Protein AF-A0A1Y4C4B5-F1 (afdb_monomer)

Solvent-accessible surface area (backbone atoms only — not comparable to full-atom values): 16496 Å² total; per-residue (Å²): 134,86,81,79,74,50,70,56,58,53,52,28,51,54,53,35,51,52,50,45,50,55,48,52,52,51,54,53,50,52,51,49,53,52,49,55,52,51,55,59,59,72,66,58,82,82,74,76,79,85,74,77,93,63,95,82,73,75,83,79,76,77,78,66,67,77,77,69,51,62,68,56,57,51,52,53,50,51,51,52,54,51,53,47,54,51,51,42,52,52,49,33,52,49,45,42,52,51,45,50,61,70,47,44,62,59,51,52,50,52,53,53,58,71,71,55,51,84,89,47,36,84,58,72,73,86,65,56,92,78,77,43,74,66,25,53,50,44,50,54,48,37,52,52,31,44,54,50,42,52,51,52,54,50,52,37,53,49,47,41,51,52,31,57,64,50,48,54,59,50,51,52,49,52,51,51,51,54,50,42,57,73,69,55,72,51,78,44,74,68,51,43,53,52,48,50,53,51,51,54,54,52,48,53,52,50,50,54,37,52,49,52,37,49,67,56,50,57,88,79,58,74,63,73,41,79,35,53,48,44,60,50,52,51,56,46,48,63,75,43,47,65,60,22,55,76,53,42,33,49,86,83,90,86,70,68,94,49,71,45,79,29,40,60,70,61,54,45,52,54,49,39,56,52,51,52,49,51,54,73,73,51,55,74,76,29,111

Radius of gyration: 45.09 Å; Cα contacts (8 Å, |Δi|>4): 167; chains: 1; bounding box: 99×44×139 Å

Sequence (287 aa):
MKQRLSLRLRVTLVCGLLLAACCLLLTLSHNYYAYEMADAIEAIPLHPAVALETAGSPPMEELSLAQSTLPVRRLFRVQSLLAMGVIVAVGCLMVYWLTGKALSPLRRLDEQIRSRTAADLDRPLPVPSSGDEVAGLTVSFNQMSQNLSQAFARQKRFSQCAAHELRTPLTVLKTRMALFRKKGLCSTPETDALLRVLEEQTQRLSDLVGDLLALSNMDTLECGDRVDVPQLLADTVEDLLNQARQQQVSIQLHAQPGTVLGNRTLLERALFNLVENAVKYNRPDGP

pLDDT: mean 81.14, std 13.67, range [38.66, 94.25]

Nearest PDB structures (foldseek):
  4cti-assembly1_D  TM=5.970E-01  e=2.077E-03  Archaeoglobus fulgidus
  7cch-assembly1_A-2  TM=6.344E-01  e=4.876E-02  Acinetobacter baumannii

Mean predicted aligned error: 15.16 Å

Secondary structure (DSSP, 8-state):
------HHHHHHHHHHHHHHHHHHHHHHHHHHHHHHHHHHHHTS--PPP-----S-PPP-----GGGGSHHHHHHHHHHHHHHHHHHHHHHHHHHHHHHHHHHHHHHHHHHHHHT--GGGTTSPPPPPTT-SHHHHHHHHHHHHHHHHHHHHHHHHHHHHHHHHHHHHHHHHHHHHHHHHHHTT---SHHHHHHHHHHHHHHHHHHHHHHHHHHHHHGGGS---EEEEHHHHHHHHHHHHHHHHHHTT--------S-EEEE-HHHHHHHHHHHHHHHHHTSPTT--

Structure (mmCIF, N/CA/C/O backbone):
data_AF-A0A1Y4C4B5-F1
#
_entry.id   AF-A0A1Y4C4B5-F1
#
loop_
_atom_site.group_PDB
_atom_site.id
_atom_site.type_symbol
_atom_site.label_atom_id
_atom_site.label_alt_id
_atom_site.label_comp_id
_atom_site.label_asym_id
_atom_site.label_entity_id
_atom_site.label_seq_id
_atom_site.pdbx_PDB_ins_code
_atom_site.Cartn_x
_atom_site.Cartn_y
_atom_site.Cartn_z
_atom_site.occupancy
_atom_site.B_iso_or_equiv
_atom_site.auth_seq_id
_atom_site.auth_comp_id
_atom_site.auth_asym_id
_atom_site.auth_atom_id
_atom_site.pdbx_PDB_model_num
ATOM 1 N N . MET A 1 1 ? 6.797 26.532 -15.696 1.00 38.66 1 MET A N 1
ATOM 2 C CA . MET A 1 1 ? 6.759 25.052 -15.612 1.00 38.66 1 MET A CA 1
ATOM 3 C C . MET A 1 1 ? 7.887 24.478 -16.471 1.00 38.66 1 MET A C 1
ATOM 5 O O . MET A 1 1 ? 7.798 24.544 -17.688 1.00 38.66 1 MET A O 1
ATOM 9 N N . LYS A 1 2 ? 8.993 23.999 -15.878 1.00 45.41 2 LYS A N 1
ATOM 10 C CA . LYS A 1 2 ? 10.106 23.393 -16.639 1.00 45.41 2 LYS A CA 1
ATOM 11 C C . LYS A 1 2 ? 9.677 22.001 -17.110 1.00 45.41 2 LYS A C 1
ATOM 13 O O . LYS A 1 2 ? 9.638 21.082 -16.295 1.00 45.41 2 LYS A O 1
ATOM 18 N N . GLN A 1 3 ? 9.350 21.839 -18.393 1.00 51.62 3 GLN A N 1
ATOM 19 C CA . GLN A 1 3 ? 9.136 20.511 -18.969 1.00 51.62 3 GLN A CA 1
ATOM 20 C C . GLN A 1 3 ? 10.425 19.697 -18.798 1.00 51.62 3 GLN A C 1
ATOM 22 O O . GLN A 1 3 ? 11.469 20.016 -19.370 1.00 51.62 3 GLN A O 1
ATOM 27 N N . ARG A 1 4 ? 10.392 18.680 -17.929 1.00 67.94 4 ARG A N 1
ATOM 28 C CA . ARG A 1 4 ? 11.547 17.813 -17.694 1.00 67.94 4 ARG A CA 1
ATOM 29 C C . ARG A 1 4 ? 11.706 16.910 -18.915 1.00 67.94 4 ARG A C 1
ATOM 31 O O . ARG A 1 4 ? 11.042 15.889 -19.029 1.00 67.94 4 ARG A O 1
ATOM 38 N N . LEU A 1 5 ? 12.591 17.315 -19.823 1.00 71.25 5 LEU A N 1
ATOM 39 C CA . LEU A 1 5 ? 13.053 16.514 -20.958 1.00 71.25 5 LEU A CA 1
ATOM 40 C C . LEU A 1 5 ? 13.349 15.071 -20.523 1.00 71.25 5 LEU A C 1
ATOM 42 O O . LEU A 1 5 ? 14.104 14.881 -19.563 1.00 71.25 5 LEU A O 1
ATOM 46 N N . SER A 1 6 ? 12.770 14.087 -21.222 1.00 79.44 6 SER A N 1
ATOM 47 C CA . SER A 1 6 ? 12.967 12.659 -20.928 1.00 79.44 6 SER A CA 1
ATOM 48 C C . SER A 1 6 ? 14.452 12.275 -20.981 1.00 79.44 6 SER A C 1
ATOM 50 O O . SER A 1 6 ? 15.202 12.835 -21.783 1.00 79.44 6 SER A O 1
ATOM 52 N N . LEU A 1 7 ? 14.882 11.307 -20.156 1.00 78.62 7 LEU A N 1
ATOM 53 C CA . LEU A 1 7 ? 16.286 10.862 -20.107 1.00 78.62 7 LEU A CA 1
ATOM 54 C C . LEU A 1 7 ? 16.799 10.466 -21.501 1.00 78.62 7 LEU A C 1
ATOM 56 O O . LEU A 1 7 ? 17.896 10.852 -21.889 1.00 78.62 7 LEU A O 1
ATOM 60 N N . ARG A 1 8 ? 15.946 9.794 -22.288 1.00 83.06 8 ARG A N 1
ATOM 61 C CA . ARG A 1 8 ? 16.215 9.427 -23.682 1.00 83.06 8 ARG A CA 1
ATOM 62 C C . ARG A 1 8 ? 16.580 10.648 -24.525 1.00 83.06 8 ARG A C 1
ATOM 64 O O . ARG A 1 8 ? 17.609 10.635 -25.180 1.00 83.06 8 ARG A O 1
ATOM 71 N N . LEU A 1 9 ? 15.779 11.715 -24.464 1.00 80.31 9 LEU A N 1
ATOM 72 C CA . LEU A 1 9 ? 16.009 12.906 -25.284 1.00 80.31 9 LEU A CA 1
ATOM 73 C C . LEU A 1 9 ? 17.267 13.670 -24.855 1.00 80.31 9 LEU A C 1
ATOM 75 O O . LEU A 1 9 ? 17.987 14.174 -25.706 1.00 80.31 9 LEU A O 1
ATOM 79 N N . ARG A 1 10 ? 17.581 13.699 -23.556 1.00 84.94 10 ARG A N 1
ATOM 80 C CA . ARG A 1 10 ? 18.827 14.307 -23.062 1.00 84.94 10 ARG A CA 1
ATOM 81 C C . ARG A 1 10 ? 20.061 13.562 -23.564 1.00 84.94 10 ARG A C 1
ATOM 83 O O . ARG A 1 10 ? 20.969 14.196 -24.085 1.00 84.94 10 ARG A O 1
ATOM 90 N N . VAL A 1 11 ? 20.073 12.234 -23.437 1.00 85.62 11 VAL A N 1
ATOM 91 C CA . VAL A 1 11 ? 21.193 11.395 -23.893 1.00 85.62 11 VAL A CA 1
ATOM 92 C C . VAL A 1 11 ? 21.365 11.509 -25.408 1.00 85.62 11 VAL A C 1
ATOM 94 O O . VAL A 1 11 ? 22.473 11.752 -25.874 1.00 85.62 11 VAL A O 1
ATOM 97 N N . THR A 1 12 ? 20.274 11.434 -26.180 1.00 86.69 12 THR A N 1
ATOM 98 C CA . THR A 1 12 ? 20.335 11.610 -27.638 1.00 86.69 12 THR A CA 1
ATOM 99 C C . THR A 1 12 ? 20.846 12.994 -28.033 1.00 86.69 12 THR A C 1
ATOM 101 O O . THR A 1 12 ? 21.666 13.077 -28.938 1.00 86.69 12 THR A O 1
ATOM 104 N N . LEU A 1 13 ? 20.422 14.071 -27.359 1.00 84.44 13 LEU A N 1
ATOM 105 C CA . LEU A 1 13 ? 20.921 15.420 -27.650 1.00 84.44 13 LEU A CA 1
ATOM 106 C C . LEU A 1 13 ? 22.421 15.556 -27.370 1.00 84.44 13 LEU A C 1
ATOM 108 O O . LEU A 1 13 ? 23.133 16.121 -28.192 1.00 84.44 13 LEU A O 1
ATOM 112 N N . VAL A 1 14 ? 22.911 15.024 -26.245 1.00 87.06 14 VAL A N 1
ATOM 113 C CA . VAL A 1 14 ? 24.340 15.090 -25.893 1.00 87.06 14 VAL A CA 1
ATOM 114 C C . VAL A 1 14 ? 25.183 14.284 -26.882 1.00 87.06 14 VAL A C 1
ATOM 116 O O . VAL A 1 14 ? 26.141 14.814 -27.440 1.00 87.06 14 VAL A O 1
ATOM 119 N N . CYS A 1 15 ? 24.807 13.031 -27.153 1.00 87.56 15 CYS A N 1
ATOM 120 C CA . CYS A 1 15 ? 25.512 12.194 -28.123 1.00 87.56 15 CYS A CA 1
ATOM 121 C C . CYS A 1 15 ? 25.425 12.762 -29.544 1.00 87.56 15 CYS A C 1
ATOM 123 O O . CYS A 1 15 ? 26.413 12.731 -30.268 1.00 87.56 15 CYS A O 1
ATOM 125 N N . GLY A 1 16 ? 24.269 13.303 -29.936 1.00 86.25 16 GLY A N 1
ATOM 126 C CA . GLY A 1 16 ? 24.065 13.930 -31.239 1.00 86.25 16 GLY A CA 1
ATOM 127 C C . GLY A 1 16 ? 24.910 15.187 -31.426 1.00 86.25 16 GLY A C 1
ATOM 128 O O . GLY A 1 16 ? 25.522 15.353 -32.476 1.00 86.25 16 GLY A O 1
ATOM 129 N N . LEU A 1 17 ? 25.013 16.038 -30.398 1.00 86.50 17 LEU A N 1
ATOM 130 C CA . LEU A 1 17 ? 25.869 17.228 -30.416 1.00 86.50 17 LEU A CA 1
ATOM 131 C C . LEU A 1 17 ? 27.350 16.842 -30.510 1.00 86.50 17 LEU A C 1
ATOM 133 O O . LEU A 1 17 ? 28.077 17.414 -31.319 1.00 86.50 17 LEU A O 1
ATOM 137 N N . LEU A 1 18 ? 27.786 15.840 -29.741 1.00 88.19 18 LEU A N 1
ATOM 138 C CA . LEU A 1 18 ? 29.164 15.341 -29.776 1.00 88.19 18 LEU A CA 1
ATOM 139 C C . LEU A 1 18 ? 29.499 14.731 -31.143 1.00 88.19 18 LEU A C 1
ATOM 141 O O . LEU A 1 18 ? 30.545 15.037 -31.718 1.00 88.19 18 LEU A O 1
ATOM 145 N N . LEU A 1 19 ? 28.582 13.934 -31.698 1.00 88.50 19 LEU A N 1
ATOM 146 C CA . LEU A 1 19 ? 28.725 13.353 -33.028 1.00 88.50 19 LEU A CA 1
ATOM 147 C C . LEU A 1 19 ? 28.802 14.450 -34.088 1.00 88.50 19 LEU A C 1
ATOM 149 O O . LEU A 1 19 ? 29.729 14.412 -34.886 1.00 88.50 19 LEU A O 1
ATOM 153 N N . ALA A 1 20 ? 27.916 15.451 -34.050 1.00 83.94 20 ALA A N 1
ATOM 154 C CA . ALA A 1 20 ? 27.930 16.594 -34.962 1.00 83.94 20 ALA A CA 1
ATOM 155 C C . ALA A 1 20 ? 29.224 17.421 -34.866 1.00 83.94 20 ALA A C 1
ATOM 157 O O . ALA A 1 20 ? 29.750 17.835 -35.896 1.00 83.94 20 ALA A O 1
ATOM 158 N N . ALA A 1 21 ? 29.768 17.621 -33.663 1.00 86.00 21 ALA A N 1
ATOM 159 C CA . ALA A 1 21 ? 31.036 18.320 -33.464 1.00 86.00 21 ALA A CA 1
ATOM 160 C C . ALA A 1 21 ? 32.230 17.536 -34.039 1.00 86.00 21 ALA A C 1
ATOM 162 O O . ALA A 1 21 ? 33.046 18.106 -34.762 1.00 86.00 21 ALA A O 1
ATOM 163 N N . CYS A 1 22 ? 32.310 16.227 -33.771 1.00 86.88 22 CYS A N 1
ATOM 164 C CA . CYS A 1 22 ? 33.356 15.349 -34.309 1.00 86.88 22 CYS A CA 1
ATOM 165 C C . CYS A 1 22 ? 33.316 15.312 -35.841 1.00 86.88 22 CYS A C 1
ATOM 167 O O . CYS A 1 22 ? 34.322 15.521 -36.514 1.00 86.88 22 CYS A O 1
ATOM 169 N N . CYS A 1 23 ? 32.111 15.137 -36.370 1.00 85.31 23 CYS A N 1
ATOM 170 C CA . CYS A 1 23 ? 31.775 15.276 -37.770 1.00 85.31 23 CYS A CA 1
ATOM 171 C C . CYS A 1 23 ? 32.310 16.595 -38.348 1.00 85.31 23 CYS A C 1
ATOM 173 O O . CYS A 1 23 ? 33.177 16.577 -39.220 1.00 85.31 23 CYS A O 1
ATOM 175 N N . LEU A 1 24 ? 31.862 17.745 -37.835 1.00 84.00 24 LEU A N 1
ATOM 176 C CA . LEU A 1 24 ? 32.260 19.066 -38.329 1.00 84.00 24 LEU A CA 1
ATOM 177 C C . LEU A 1 24 ? 33.789 19.232 -38.391 1.00 84.00 24 LEU A C 1
ATOM 179 O O . LEU A 1 24 ? 34.311 19.675 -39.416 1.00 84.00 24 LEU A O 1
ATOM 183 N N . LEU A 1 25 ? 34.502 18.809 -37.341 1.00 84.25 25 LEU A N 1
ATOM 184 C CA . LEU A 1 25 ? 35.967 18.824 -37.293 1.00 84.25 25 LEU A CA 1
ATOM 185 C C . LEU A 1 25 ? 36.598 17.970 -38.399 1.00 84.25 25 LEU A C 1
ATOM 187 O O . LEU A 1 25 ? 37.521 18.438 -39.064 1.00 84.25 25 LEU A O 1
ATOM 191 N N . LEU A 1 26 ? 36.079 16.763 -38.645 1.00 83.44 26 LEU A N 1
ATOM 192 C CA . LEU A 1 26 ? 36.555 15.900 -39.730 1.00 83.44 26 LEU A CA 1
ATOM 193 C C . LEU A 1 26 ? 36.361 16.552 -41.101 1.00 83.44 26 LEU A C 1
ATOM 195 O O . LEU 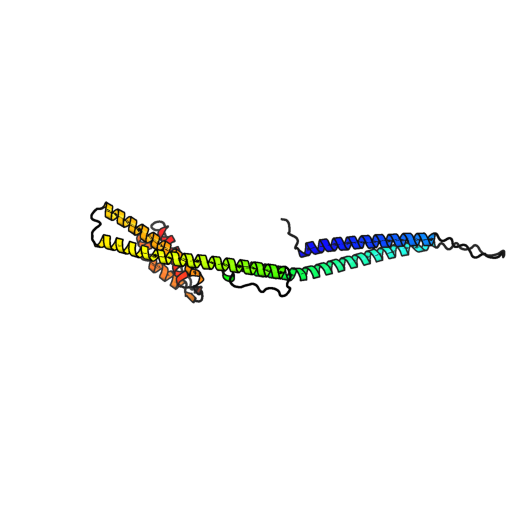A 1 26 ? 37.290 16.536 -41.905 1.00 83.44 26 LEU A O 1
ATOM 199 N N . THR A 1 27 ? 35.212 17.183 -41.375 1.00 81.75 27 THR A N 1
ATOM 200 C CA . THR A 1 27 ? 35.041 17.902 -42.653 1.00 81.75 27 THR A CA 1
ATOM 201 C C . THR A 1 27 ? 35.946 19.106 -42.791 1.00 81.75 27 THR A C 1
ATOM 203 O O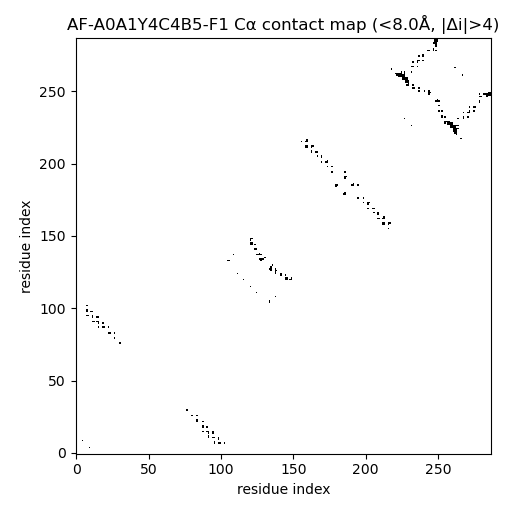 . THR A 1 27 ? 36.452 19.335 -43.885 1.00 81.75 27 THR A O 1
ATOM 206 N N . LEU A 1 28 ? 36.148 19.879 -41.723 1.00 80.69 28 LEU A N 1
ATOM 207 C CA . LEU A 1 28 ? 37.050 21.028 -41.763 1.00 80.69 28 LEU A CA 1
ATOM 208 C C . LEU A 1 28 ? 38.488 20.571 -42.020 1.00 80.69 28 LEU A C 1
ATOM 210 O O . LEU A 1 28 ? 39.156 21.142 -42.873 1.00 80.69 28 LEU A O 1
ATOM 214 N N . SER A 1 29 ? 38.926 19.499 -41.355 1.00 80.75 29 SER A N 1
ATOM 215 C CA . SER A 1 29 ? 40.244 18.897 -41.561 1.00 80.75 29 SER A CA 1
ATOM 216 C C . SER A 1 29 ? 40.408 18.349 -42.981 1.00 80.75 29 SER A C 1
ATOM 218 O O . SER A 1 29 ? 41.384 18.672 -43.651 1.00 80.75 29 SER A O 1
ATOM 220 N N . HIS A 1 30 ? 39.432 17.593 -43.490 1.00 79.94 30 HIS A N 1
ATOM 221 C CA . HIS A 1 30 ? 39.492 17.048 -44.847 1.00 79.94 30 HIS A CA 1
ATOM 222 C C . HIS A 1 30 ? 39.478 18.155 -45.909 1.00 79.94 30 HIS A C 1
ATOM 224 O O . HIS A 1 30 ? 40.186 18.077 -46.909 1.00 79.94 30 HIS A O 1
ATOM 230 N N . ASN A 1 31 ? 38.704 19.218 -45.677 1.00 75.12 31 ASN A N 1
ATOM 231 C CA . ASN A 1 31 ? 38.674 20.376 -46.557 1.00 75.12 31 ASN A CA 1
ATOM 232 C C . ASN A 1 31 ? 39.997 21.158 -46.522 1.00 75.12 31 ASN A C 1
ATOM 234 O O . ASN A 1 31 ? 40.461 21.569 -47.580 1.00 75.12 31 ASN A O 1
ATOM 238 N N . TYR A 1 32 ? 40.621 21.304 -45.349 1.00 80.62 32 TYR A N 1
ATOM 239 C CA . TYR A 1 32 ? 41.944 21.914 -45.191 1.00 80.62 32 TYR A CA 1
ATOM 240 C C . TYR A 1 32 ? 43.024 21.144 -45.965 1.00 80.62 32 TYR A C 1
ATOM 242 O O . TYR A 1 32 ? 43.702 21.738 -46.799 1.00 80.62 32 TYR A O 1
ATOM 250 N N . TYR A 1 33 ? 43.111 19.819 -45.792 1.00 74.38 33 TYR A N 1
ATOM 251 C CA . TYR A 1 33 ? 44.063 18.984 -46.539 1.00 74.38 33 TYR A CA 1
ATOM 252 C C . TYR A 1 33 ? 43.813 18.998 -48.053 1.00 74.38 33 TYR A C 1
ATOM 254 O O . TYR A 1 33 ? 44.759 18.989 -48.838 1.00 74.38 33 TYR A O 1
ATOM 262 N N . ALA A 1 34 ? 42.548 19.046 -48.482 1.00 72.12 34 ALA A N 1
ATOM 263 C CA . ALA A 1 34 ? 42.213 19.173 -49.898 1.00 72.12 34 ALA A CA 1
ATOM 264 C C . ALA A 1 34 ? 42.674 20.519 -50.487 1.00 72.12 34 ALA A C 1
ATOM 266 O O . ALA A 1 34 ? 43.090 20.560 -51.643 1.00 72.12 34 ALA A O 1
ATOM 267 N N . TYR A 1 35 ? 42.619 21.606 -49.707 1.00 70.50 35 TYR A N 1
ATOM 268 C CA . TYR A 1 35 ? 43.164 22.905 -50.110 1.00 70.50 35 TYR A CA 1
ATOM 269 C C . TYR A 1 35 ? 44.689 22.881 -50.197 1.00 70.50 35 TYR A C 1
ATOM 271 O O . TYR A 1 35 ? 45.234 23.267 -51.225 1.00 70.50 35 TYR A O 1
ATOM 279 N N . GLU A 1 36 ? 45.359 22.358 -49.171 1.00 73.88 36 GLU A N 1
ATOM 280 C CA . GLU A 1 36 ? 46.821 22.268 -49.125 1.00 73.88 36 GLU A CA 1
ATOM 281 C C . GLU A 1 36 ? 47.385 21.424 -50.283 1.00 73.88 36 GLU A C 1
ATOM 283 O O . GLU A 1 36 ? 48.325 21.843 -50.955 1.00 73.88 36 GLU A O 1
ATOM 288 N N . MET A 1 37 ? 46.763 20.279 -50.598 1.00 64.12 37 MET A N 1
ATOM 289 C CA . MET A 1 37 ? 47.137 19.487 -51.777 1.00 64.12 37 MET A CA 1
ATOM 290 C C . MET A 1 37 ? 46.882 20.221 -53.095 1.00 64.12 37 MET A C 1
ATOM 292 O O . MET A 1 37 ? 47.690 20.111 -54.014 1.00 64.12 37 MET A O 1
ATOM 296 N N . ALA A 1 38 ? 45.759 20.931 -53.223 1.00 65.31 38 ALA A N 1
ATOM 297 C CA . ALA A 1 38 ? 45.434 21.622 -54.466 1.00 65.31 38 ALA A CA 1
ATOM 298 C C . ALA A 1 38 ? 46.425 22.762 -54.752 1.00 65.31 38 ALA A C 1
ATOM 300 O O . ALA A 1 38 ? 46.862 22.901 -55.892 1.00 65.31 38 ALA A O 1
ATOM 301 N N . ASP A 1 39 ? 46.825 23.509 -53.723 1.00 65.50 39 ASP A N 1
ATOM 302 C CA . ASP A 1 39 ? 47.824 24.572 -53.850 1.00 65.50 39 ASP A CA 1
ATOM 30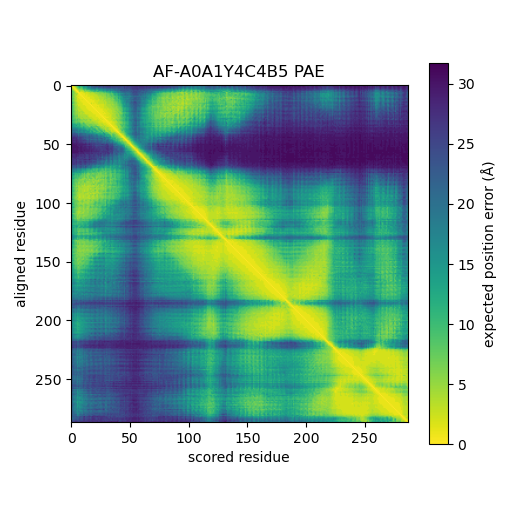3 C C . ASP A 1 39 ? 49.229 23.991 -54.126 1.00 65.50 39 ASP A C 1
ATOM 305 O O . ASP A 1 39 ? 49.988 24.549 -54.917 1.00 65.50 39 ASP A O 1
ATOM 309 N N . ALA A 1 40 ? 49.561 22.819 -53.563 1.00 61.44 40 ALA A N 1
ATOM 310 C CA . ALA A 1 40 ? 50.817 22.117 -53.847 1.00 61.44 40 ALA A CA 1
ATOM 311 C C . ALA A 1 40 ? 50.923 21.606 -55.299 1.00 61.44 40 ALA A C 1
ATOM 313 O O . ALA A 1 40 ? 52.022 21.558 -55.849 1.00 61.44 40 ALA A O 1
ATOM 314 N N . ILE A 1 41 ? 49.803 21.233 -55.928 1.00 58.72 41 ILE A N 1
ATOM 315 C CA . ILE A 1 41 ? 49.756 20.791 -57.333 1.00 58.72 41 ILE A CA 1
ATOM 316 C C . ILE A 1 41 ? 49.866 21.987 -58.289 1.00 58.72 41 ILE A C 1
ATOM 318 O O . ILE A 1 41 ? 50.556 21.899 -59.302 1.00 58.72 41 ILE A O 1
ATOM 322 N N . GLU A 1 42 ? 49.214 23.107 -57.966 1.00 58.34 42 GLU A N 1
ATOM 323 C CA . GLU A 1 42 ? 49.229 24.331 -58.783 1.00 58.34 42 GLU A CA 1
ATOM 324 C C . GLU A 1 42 ? 50.611 25.017 -58.782 1.00 58.34 42 GLU A C 1
ATOM 326 O O . GLU A 1 42 ? 50.970 25.701 -59.738 1.00 58.34 42 GLU A O 1
ATOM 331 N N . ALA A 1 43 ? 51.429 24.766 -57.754 1.00 57.09 43 ALA A N 1
ATOM 332 C CA . ALA A 1 43 ? 52.791 25.281 -57.629 1.00 57.09 43 ALA A CA 1
ATOM 333 C C . ALA A 1 43 ? 53.872 24.453 -58.356 1.00 57.09 43 ALA A C 1
ATOM 335 O O . ALA A 1 43 ? 55.044 24.819 -58.274 1.00 57.09 43 ALA A O 1
ATOM 336 N N . ILE A 1 44 ? 53.534 23.354 -59.048 1.00 52.94 44 ILE A N 1
ATOM 337 C CA . ILE A 1 44 ? 54.502 22.571 -59.838 1.00 52.94 44 ILE A CA 1
ATOM 338 C C . ILE A 1 44 ? 54.731 23.292 -61.179 1.00 52.94 44 ILE A C 1
ATOM 340 O O . ILE A 1 44 ? 53.844 23.263 -62.035 1.00 52.94 44 ILE A O 1
ATOM 344 N N . PRO A 1 45 ? 55.897 23.929 -61.417 1.00 50.53 45 PRO A N 1
ATOM 345 C CA . PRO A 1 45 ? 56.165 24.567 -62.697 1.00 50.53 45 PRO A CA 1
ATOM 346 C C . PRO A 1 45 ? 56.329 23.485 -63.769 1.00 50.53 45 PRO A C 1
ATOM 348 O O . PRO A 1 45 ? 57.285 22.709 -63.760 1.00 50.53 45 PRO A O 1
ATOM 351 N N . LEU A 1 46 ? 55.392 23.424 -64.714 1.00 54.38 46 LEU A N 1
ATOM 352 C CA . LEU A 1 46 ? 55.545 22.614 -65.918 1.00 54.38 46 LEU A CA 1
ATOM 353 C C . LEU A 1 46 ? 56.585 23.294 -66.815 1.00 54.38 46 LEU A C 1
ATOM 355 O O . LEU A 1 46 ? 56.273 24.233 -67.544 1.00 54.38 46 LEU A O 1
ATOM 359 N N . HIS A 1 47 ? 57.839 22.848 -66.751 1.00 50.44 47 HIS A N 1
ATOM 360 C CA . HIS A 1 47 ? 58.837 23.268 -67.730 1.00 50.44 47 HIS A CA 1
ATOM 361 C C . HIS A 1 47 ? 58.489 22.647 -69.091 1.00 50.44 47 HIS A C 1
ATOM 363 O O . HIS A 1 47 ? 58.332 21.424 -69.167 1.00 50.44 47 HIS A O 1
ATOM 369 N N . PRO A 1 48 ? 58.355 23.444 -70.168 1.00 53.81 48 PRO A N 1
ATOM 370 C CA . PRO A 1 48 ? 58.106 22.896 -71.491 1.00 53.81 48 PRO A CA 1
ATOM 371 C C . PRO A 1 48 ? 59.263 21.971 -71.875 1.00 53.81 48 PRO A C 1
ATOM 373 O O . PRO A 1 48 ? 60.434 22.307 -71.682 1.00 53.81 48 PRO A O 1
ATOM 376 N N . ALA A 1 49 ? 58.936 20.795 -72.414 1.00 48.59 49 ALA A N 1
ATOM 377 C CA . ALA A 1 49 ? 59.932 19.938 -73.038 1.00 48.59 49 ALA A CA 1
ATOM 378 C C . ALA A 1 49 ? 60.611 20.751 -74.147 1.00 48.59 49 ALA A C 1
ATOM 380 O O . ALA A 1 49 ? 59.927 21.285 -75.018 1.00 48.59 49 ALA A O 1
ATOM 381 N N . VAL A 1 50 ? 61.934 20.894 -74.054 1.00 50.78 50 VAL A N 1
ATOM 382 C CA . VAL A 1 50 ? 62.773 21.679 -74.966 1.00 50.78 50 VAL A CA 1
ATOM 383 C C . VAL A 1 50 ? 62.350 21.430 -76.414 1.00 50.78 50 VAL A C 1
ATOM 385 O O . VAL A 1 50 ? 62.579 20.352 -76.962 1.00 50.78 50 VAL A O 1
ATOM 388 N N . ALA A 1 51 ? 61.722 22.430 -77.030 1.00 44.81 51 ALA A N 1
ATOM 389 C CA . ALA A 1 51 ? 61.482 22.442 -78.460 1.00 44.81 51 ALA A CA 1
ATOM 390 C C . ALA A 1 51 ? 62.769 22.934 -79.127 1.00 44.81 51 ALA A C 1
ATOM 392 O O . ALA A 1 51 ? 63.178 24.077 -78.933 1.00 44.81 51 ALA A O 1
ATOM 393 N N . LEU A 1 52 ? 63.425 22.047 -79.877 1.00 48.56 52 LEU A N 1
ATOM 394 C CA . LEU A 1 52 ? 64.444 22.423 -80.853 1.00 48.56 52 LEU A CA 1
ATOM 395 C C . LEU A 1 52 ? 63.893 23.551 -81.736 1.00 48.56 52 LEU A C 1
ATOM 397 O O . LEU A 1 52 ? 62.756 23.470 -82.203 1.00 48.56 52 LEU A O 1
ATOM 401 N N . GLU A 1 53 ? 64.694 24.599 -81.932 1.00 49.22 53 GLU A N 1
ATOM 402 C CA . GLU A 1 53 ? 64.364 25.743 -82.778 1.00 49.22 53 GLU A CA 1
ATOM 403 C C . GLU A 1 53 ? 63.953 25.283 -84.182 1.00 49.22 53 GLU A C 1
ATOM 405 O O . GLU A 1 53 ? 64.779 24.915 -85.014 1.00 49.22 53 GLU A O 1
ATOM 410 N N . THR A 1 54 ? 62.662 25.368 -84.477 1.00 41.72 54 THR A N 1
ATOM 411 C CA . THR A 1 54 ? 62.173 25.501 -85.847 1.00 41.72 54 THR A CA 1
ATOM 412 C C . THR A 1 54 ? 61.239 26.694 -85.881 1.00 41.72 54 THR A C 1
ATOM 414 O O . THR A 1 54 ? 60.156 26.676 -85.296 1.00 41.72 54 THR A O 1
ATOM 417 N N . ALA A 1 55 ? 61.711 27.764 -86.519 1.00 44.47 55 ALA A N 1
ATOM 418 C CA . ALA A 1 55 ? 60.974 28.997 -86.733 1.00 44.47 55 ALA A CA 1
ATOM 419 C C . ALA A 1 55 ? 59.629 28.702 -87.420 1.00 44.47 55 ALA A C 1
ATOM 421 O O . ALA A 1 55 ? 59.608 28.156 -88.522 1.00 44.47 55 ALA A O 1
ATOM 422 N N . GLY A 1 56 ? 58.520 29.075 -86.771 1.00 51.44 56 GLY A N 1
ATOM 423 C CA . GLY A 1 56 ? 57.181 29.018 -87.371 1.00 51.44 56 GLY A CA 1
ATOM 424 C C . GLY A 1 56 ? 56.077 28.308 -86.578 1.00 51.44 56 GLY A C 1
ATOM 425 O O . GLY A 1 56 ? 55.058 27.975 -87.175 1.00 51.44 56 GLY A O 1
ATOM 426 N N . SER A 1 57 ? 56.223 28.074 -85.271 1.00 43.97 57 SER A N 1
ATOM 427 C CA . SER A 1 57 ? 55.109 27.574 -84.444 1.00 43.97 57 SER A CA 1
ATOM 428 C C . SER A 1 57 ? 54.112 28.700 -84.099 1.00 43.97 57 SER A C 1
ATOM 430 O O . SER A 1 57 ? 54.558 29.787 -83.720 1.00 43.97 57 SER A O 1
ATOM 432 N N . PRO A 1 58 ? 52.781 28.483 -84.200 1.00 47.69 58 PRO A N 1
ATOM 433 C CA . PRO A 1 58 ? 51.782 29.448 -83.729 1.00 47.69 58 PRO A CA 1
ATOM 434 C C . PRO A 1 58 ? 51.900 29.659 -82.207 1.00 47.69 58 PRO A C 1
ATOM 436 O O . PRO A 1 58 ? 52.440 28.787 -81.518 1.00 47.69 58 PRO A O 1
ATOM 439 N N . PRO A 1 59 ? 51.427 30.803 -81.667 1.00 46.25 59 PRO A N 1
ATOM 440 C CA . PRO A 1 59 ? 51.565 31.101 -80.249 1.00 46.25 59 PRO A CA 1
ATOM 441 C C . PRO A 1 59 ? 50.883 30.012 -79.423 1.00 46.25 59 PRO A C 1
ATOM 443 O O . PRO A 1 59 ? 49.722 29.674 -79.643 1.00 46.25 59 PRO A O 1
ATOM 446 N N . MET A 1 60 ? 51.665 29.452 -78.504 1.00 46.94 60 MET A N 1
ATOM 447 C CA . MET A 1 60 ? 51.253 28.461 -77.524 1.00 46.94 60 MET A CA 1
ATOM 448 C C . MET A 1 60 ? 50.083 29.050 -76.729 1.00 46.94 60 MET A C 1
ATOM 450 O O . MET A 1 60 ? 50.248 30.042 -76.024 1.00 46.94 60 MET A O 1
ATOM 454 N N . GLU A 1 61 ? 48.891 28.488 -76.911 1.00 45.94 61 GLU A N 1
ATOM 455 C CA . GLU A 1 61 ? 47.708 28.841 -76.135 1.00 45.94 61 GLU A CA 1
ATOM 456 C C . GLU A 1 61 ? 48.014 28.489 -74.675 1.00 45.94 61 GLU A C 1
ATOM 458 O O . GLU A 1 61 ? 48.181 27.314 -74.338 1.00 45.94 61 GLU A O 1
ATOM 463 N N . GLU A 1 62 ? 48.201 29.511 -73.829 1.00 44.12 62 GLU A N 1
ATOM 464 C CA . GLU A 1 62 ? 48.348 29.340 -72.385 1.00 44.12 62 GLU A CA 1
ATOM 465 C C . GLU A 1 62 ? 47.140 28.543 -71.899 1.00 44.12 62 GLU A C 1
ATOM 467 O O . GLU A 1 62 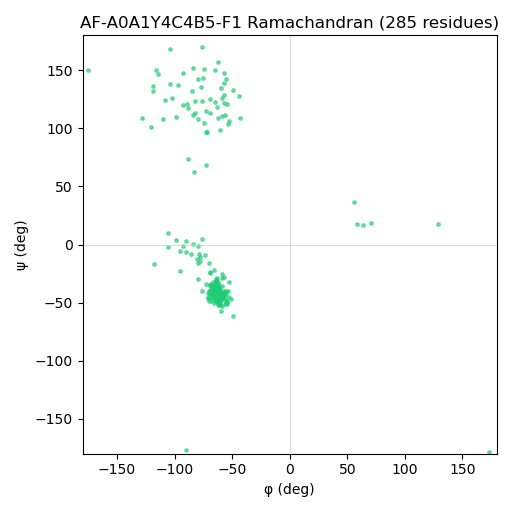? 46.028 29.064 -71.803 1.00 44.12 62 GLU A O 1
ATOM 472 N N . LEU A 1 63 ? 47.349 27.255 -71.621 1.00 47.19 63 LEU A N 1
ATOM 473 C CA . LEU A 1 63 ? 46.344 26.416 -70.996 1.00 47.19 63 LEU A CA 1
ATOM 474 C C . LEU A 1 63 ? 46.034 27.049 -69.636 1.00 47.19 63 LEU A C 1
ATOM 476 O O . LEU A 1 63 ? 46.776 26.871 -68.669 1.00 47.19 63 LEU A O 1
ATOM 480 N N . SER A 1 64 ? 44.942 27.811 -69.562 1.00 46.00 64 SER A N 1
ATOM 481 C CA . SER A 1 64 ? 44.455 28.433 -68.336 1.00 46.00 64 SER A CA 1
ATOM 482 C C . SER A 1 64 ? 43.856 27.355 -67.425 1.00 46.00 64 SER A C 1
ATOM 484 O O . SER A 1 64 ? 42.646 27.296 -67.195 1.00 46.00 64 SER A O 1
ATOM 486 N N . LEU A 1 65 ? 44.706 26.470 -66.901 1.00 52.28 65 LEU A N 1
ATOM 487 C CA . LEU A 1 65 ? 44.326 25.394 -65.985 1.00 52.28 65 LEU A CA 1
ATOM 488 C C . LEU A 1 65 ? 43.614 25.952 -64.735 1.00 52.28 65 LEU A C 1
ATOM 490 O O . LEU A 1 65 ? 42.729 25.298 -64.176 1.00 52.28 65 LEU A O 1
ATOM 494 N N . ALA A 1 66 ? 43.936 27.198 -64.365 1.00 49.97 66 ALA A N 1
ATOM 495 C CA . ALA A 1 66 ? 43.394 27.921 -63.218 1.00 49.97 66 ALA A CA 1
ATOM 496 C C . ALA A 1 66 ? 41.874 28.187 -63.292 1.00 49.97 66 ALA A C 1
ATOM 498 O O . ALA A 1 66 ? 41.211 28.243 -62.256 1.00 49.97 66 ALA A O 1
ATOM 499 N N . GLN A 1 67 ? 41.272 28.317 -64.4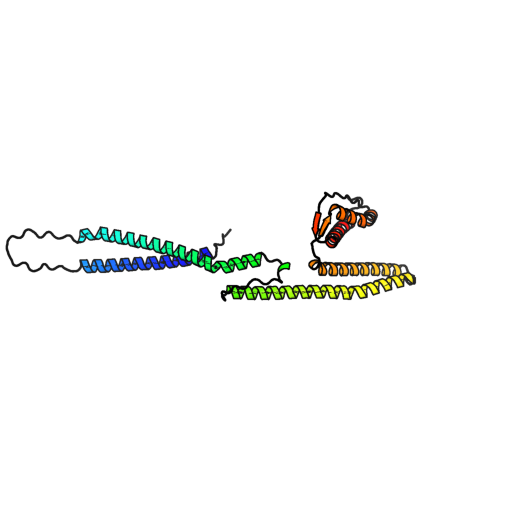84 1.00 46.50 67 GLN A N 1
ATOM 500 C CA . GLN A 1 67 ? 39.837 28.646 -64.597 1.00 46.50 67 GLN A CA 1
ATOM 501 C C . GLN A 1 67 ? 38.904 27.436 -64.377 1.00 46.50 67 GLN A C 1
ATOM 503 O O . GLN A 1 67 ? 37.722 27.610 -64.075 1.00 46.50 67 GLN A O 1
ATOM 508 N N . SER A 1 68 ? 39.425 26.208 -64.441 1.00 51.06 68 SER A N 1
ATOM 509 C CA . SER A 1 68 ? 38.643 24.961 -64.350 1.00 51.06 68 SER A CA 1
ATOM 510 C C . SER A 1 68 ? 38.457 24.400 -62.925 1.00 51.06 68 SER A C 1
ATOM 512 O O . SER A 1 68 ? 37.705 23.443 -62.740 1.00 51.06 68 SER A O 1
ATOM 514 N N . THR A 1 69 ? 39.096 24.968 -61.894 1.00 53.97 69 THR A N 1
ATOM 515 C CA . THR A 1 69 ? 39.172 24.350 -60.546 1.00 53.97 69 THR A CA 1
ATOM 516 C C . THR A 1 69 ? 38.103 24.834 -59.550 1.00 53.97 69 THR A C 1
ATOM 518 O O . THR A 1 69 ? 37.750 24.116 -58.607 1.00 53.97 69 THR A O 1
ATOM 521 N N . LEU A 1 70 ? 37.516 26.020 -59.755 1.00 55.81 70 LEU A N 1
ATOM 522 C CA . LEU A 1 70 ? 36.486 26.599 -58.876 1.00 55.81 70 LEU A CA 1
ATOM 523 C C . LEU A 1 70 ? 35.161 25.803 -58.784 1.00 55.81 70 LEU A C 1
ATOM 525 O O . LEU A 1 70 ? 34.660 25.639 -57.661 1.00 55.81 70 LEU A O 1
ATOM 529 N N . PRO A 1 71 ? 34.561 25.294 -59.884 1.00 61.09 71 PRO A N 1
ATOM 530 C CA . PRO A 1 71 ? 33.295 24.560 -59.797 1.00 61.09 71 PRO A CA 1
ATOM 531 C C . PRO A 1 71 ? 33.449 23.212 -59.076 1.00 61.09 71 PRO A C 1
ATOM 533 O O . PRO A 1 71 ? 32.569 22.825 -58.303 1.00 61.09 71 PRO A O 1
ATOM 536 N N . VAL A 1 72 ? 34.597 22.544 -59.233 1.00 62.47 72 VAL A N 1
ATOM 537 C CA . VAL A 1 72 ? 34.908 21.266 -58.568 1.00 62.47 72 VAL A CA 1
ATOM 538 C C . VAL A 1 72 ? 35.047 21.453 -57.051 1.00 62.47 72 VAL A C 1
ATOM 540 O O . VAL A 1 72 ? 34.471 20.685 -56.278 1.00 62.47 72 VAL A O 1
ATOM 543 N N . ARG A 1 73 ? 35.709 22.534 -56.602 1.00 65.56 73 ARG A N 1
ATOM 544 C CA . ARG A 1 73 ? 35.847 22.882 -55.172 1.00 65.56 73 ARG A CA 1
ATOM 545 C C . ARG A 1 73 ? 34.489 23.141 -54.494 1.00 65.56 73 ARG A C 1
ATOM 547 O O . ARG A 1 73 ? 34.287 22.733 -53.347 1.00 65.56 73 ARG A O 1
ATOM 554 N N . ARG A 1 74 ? 33.532 23.792 -55.178 1.00 70.12 74 ARG A N 1
ATOM 555 C CA . ARG A 1 74 ? 32.170 24.005 -54.638 1.00 70.12 74 ARG A CA 1
ATOM 556 C C . ARG A 1 74 ? 31.365 22.712 -54.557 1.00 70.12 74 ARG A C 1
ATOM 558 O O . ARG A 1 74 ? 30.727 22.479 -53.531 1.00 70.12 74 ARG A O 1
ATOM 565 N N . LEU A 1 75 ? 31.407 21.883 -55.600 1.00 73.06 75 LEU A N 1
ATOM 566 C CA . LEU A 1 75 ? 30.679 20.614 -55.629 1.00 73.06 75 LEU A CA 1
ATOM 567 C C . LEU A 1 75 ? 31.154 19.678 -54.508 1.00 73.06 75 LEU A C 1
ATOM 569 O O . LEU A 1 75 ? 30.331 19.156 -53.758 1.00 73.06 75 LEU A O 1
ATOM 573 N N . PHE A 1 76 ? 32.473 19.567 -54.314 1.00 73.81 76 PHE A N 1
ATOM 574 C CA . PHE A 1 76 ? 33.065 18.760 -53.244 1.00 73.81 76 PHE A CA 1
ATOM 575 C C . PHE A 1 76 ? 32.657 19.245 -51.844 1.00 73.81 76 PHE A C 1
ATOM 577 O O . PHE A 1 76 ? 32.332 18.441 -50.967 1.00 73.81 76 PHE A O 1
ATOM 584 N N . ARG A 1 77 ? 32.603 20.567 -51.626 1.00 74.50 77 ARG A N 1
ATOM 585 C CA . ARG A 1 77 ? 32.153 21.154 -50.353 1.00 74.50 77 ARG A CA 1
ATOM 586 C C . ARG A 1 77 ? 30.684 20.846 -50.062 1.00 74.50 77 ARG A C 1
ATOM 588 O O . ARG A 1 77 ? 30.363 20.446 -48.945 1.00 74.50 77 ARG A O 1
ATOM 595 N N . VAL A 1 78 ? 29.800 21.012 -51.048 1.00 79.44 78 VAL A N 1
ATOM 596 C CA . VAL A 1 78 ? 28.367 20.704 -50.891 1.00 79.44 78 VAL A CA 1
ATOM 597 C C . VAL A 1 78 ? 28.164 19.212 -50.638 1.00 79.44 78 VAL A C 1
ATOM 599 O O . VAL A 1 78 ? 27.435 18.856 -49.717 1.00 79.44 78 VAL A O 1
ATOM 602 N N . GLN A 1 79 ? 28.856 18.342 -51.378 1.00 81.12 79 GLN A N 1
ATOM 603 C CA . GLN A 1 79 ? 28.780 16.893 -51.190 1.00 81.12 79 GLN A CA 1
ATOM 604 C C . GLN A 1 79 ? 29.277 16.466 -49.800 1.00 81.12 79 GLN A C 1
ATOM 606 O O . GLN A 1 79 ? 28.645 15.630 -49.159 1.00 81.12 79 GLN A O 1
ATOM 611 N N . SER A 1 80 ? 30.348 17.089 -49.299 1.00 79.88 80 SER A N 1
ATOM 612 C CA . SER A 1 80 ? 30.894 16.828 -47.959 1.00 79.88 80 SER A CA 1
ATOM 613 C C . SER A 1 80 ? 29.943 17.281 -46.845 1.00 79.88 80 SER A C 1
ATOM 615 O O . SER A 1 80 ? 29.729 16.552 -45.879 1.00 79.88 80 SER A O 1
ATOM 617 N N . LEU A 1 81 ? 29.317 18.457 -46.986 1.00 82.38 81 LEU A N 1
ATOM 618 C CA . LEU A 1 81 ? 28.298 18.949 -46.048 1.00 82.38 81 LEU A CA 1
ATOM 619 C C . LEU A 1 81 ? 27.019 18.099 -46.078 1.00 82.38 81 LEU A C 1
ATOM 621 O O . LEU A 1 81 ? 26.404 17.870 -45.038 1.00 82.38 81 LEU A O 1
ATOM 625 N N . LEU A 1 82 ? 26.620 17.608 -47.252 1.00 86.12 82 LEU A N 1
ATOM 626 C CA . LEU A 1 82 ? 25.443 16.753 -47.398 1.00 86.12 82 LEU A CA 1
ATOM 627 C C . LEU A 1 82 ? 25.697 15.368 -46.791 1.00 86.12 82 LEU A C 1
ATOM 629 O O . LEU A 1 82 ? 24.890 14.899 -45.988 1.00 86.12 82 LEU A O 1
ATOM 633 N N . ALA A 1 83 ? 26.853 14.763 -47.084 1.00 80.69 83 ALA A N 1
ATOM 634 C CA . ALA A 1 83 ? 27.301 13.531 -46.437 1.00 80.69 83 ALA A CA 1
ATOM 635 C C . ALA A 1 83 ? 27.336 13.690 -44.911 1.00 80.69 83 ALA A C 1
ATOM 637 O O . ALA A 1 83 ? 26.877 12.807 -44.186 1.00 80.69 83 ALA A O 1
ATOM 638 N N . MET A 1 84 ? 27.774 14.855 -44.424 1.00 84.81 84 MET A N 1
ATOM 639 C CA . MET A 1 84 ? 27.749 15.161 -43.002 1.00 84.81 84 MET A CA 1
ATOM 640 C C . MET A 1 84 ? 26.351 15.140 -42.401 1.00 84.81 84 MET A C 1
ATOM 642 O O . MET A 1 84 ? 26.117 14.480 -41.389 1.00 84.81 84 MET A O 1
ATOM 646 N N . GLY A 1 85 ? 25.421 15.872 -43.018 1.00 83.94 85 GLY A N 1
ATOM 647 C CA . GLY A 1 85 ? 24.044 15.949 -42.545 1.00 83.94 85 GLY A CA 1
ATOM 648 C C . GLY A 1 85 ? 23.408 14.563 -42.456 1.00 83.94 85 GLY A C 1
ATOM 649 O O . GLY A 1 85 ? 22.749 14.255 -41.464 1.00 83.94 85 GLY A O 1
ATOM 650 N N . VAL A 1 86 ? 23.676 13.701 -43.442 1.00 88.31 86 VAL A N 1
ATOM 651 C CA . VAL A 1 86 ? 23.202 12.311 -43.457 1.00 88.31 86 VAL A CA 1
ATOM 652 C C . VAL A 1 86 ? 23.806 11.501 -42.307 1.00 88.31 86 VAL A C 1
ATOM 654 O O . VAL A 1 86 ? 23.059 10.857 -41.573 1.00 88.31 86 VAL A O 1
ATOM 657 N N . ILE A 1 87 ? 25.126 11.559 -42.097 1.00 86.44 87 ILE A N 1
ATOM 658 C CA . ILE A 1 87 ? 25.797 10.828 -41.007 1.00 86.44 87 ILE A CA 1
ATOM 659 C C . ILE A 1 87 ? 25.260 11.273 -39.643 1.00 86.44 87 ILE A C 1
ATOM 661 O O . ILE A 1 87 ? 24.936 10.431 -38.805 1.00 86.44 87 ILE A O 1
ATOM 665 N N . VAL A 1 88 ? 25.105 12.583 -39.429 1.00 87.62 88 VAL A N 1
ATOM 666 C CA . VAL A 1 88 ? 24.564 13.128 -38.178 1.00 87.62 88 VAL A CA 1
ATOM 667 C C . VAL A 1 88 ? 23.118 12.691 -37.961 1.00 87.62 88 VAL A C 1
ATOM 669 O O . VAL A 1 88 ? 22.769 12.255 -36.864 1.00 87.62 88 VAL A O 1
ATOM 672 N N . ALA A 1 89 ? 22.276 12.758 -38.994 1.00 87.44 89 ALA A N 1
ATOM 673 C CA . ALA A 1 89 ? 20.880 12.342 -38.903 1.00 87.44 89 ALA A CA 1
ATOM 674 C C . ALA A 1 89 ? 20.750 10.847 -38.569 1.00 87.44 89 ALA A C 1
ATOM 676 O O . ALA A 1 89 ? 20.025 10.481 -37.639 1.00 87.44 89 ALA A O 1
ATOM 677 N N . VAL A 1 90 ? 21.494 9.988 -39.275 1.00 89.44 90 VAL A N 1
ATOM 678 C CA . VAL A 1 90 ? 21.505 8.535 -39.042 1.00 89.44 90 VAL A CA 1
ATOM 679 C C . VAL A 1 90 ? 22.069 8.209 -37.657 1.00 89.44 90 VAL A C 1
ATOM 681 O O . VAL A 1 90 ? 21.480 7.406 -36.933 1.00 89.44 90 VAL A O 1
ATOM 684 N N . GLY A 1 91 ? 23.156 8.866 -37.245 1.00 86.81 91 GLY A N 1
ATOM 685 C CA . GLY A 1 91 ? 23.756 8.700 -35.921 1.00 86.81 91 GLY A CA 1
ATOM 686 C C . GLY A 1 91 ? 22.798 9.077 -34.789 1.00 86.81 91 GLY A C 1
ATOM 687 O O . GLY A 1 91 ? 22.607 8.300 -33.854 1.00 86.81 91 GLY A O 1
ATOM 688 N N . CYS A 1 92 ? 22.121 10.224 -34.898 1.00 88.31 92 CYS A N 1
ATOM 689 C CA . CYS A 1 92 ? 21.101 10.650 -33.938 1.00 88.31 92 CYS A CA 1
ATOM 690 C C . CYS A 1 92 ? 19.937 9.654 -33.851 1.00 88.31 92 CYS A C 1
ATOM 692 O O . CYS A 1 92 ? 19.506 9.309 -32.747 1.00 88.31 92 CYS A O 1
ATOM 694 N N . LEU A 1 93 ? 19.447 9.163 -34.995 1.00 88.38 93 LEU A N 1
ATOM 695 C CA . LEU A 1 93 ? 18.369 8.174 -35.037 1.00 88.38 93 LEU A CA 1
ATOM 696 C C . LEU A 1 93 ? 18.793 6.851 -34.381 1.00 88.38 93 LEU A C 1
ATOM 698 O O . LEU A 1 93 ? 18.046 6.298 -33.570 1.00 88.38 93 LEU A O 1
ATOM 702 N N . MET A 1 94 ? 20.009 6.383 -34.678 1.00 87.88 94 MET A N 1
ATOM 703 C CA . MET A 1 94 ? 20.585 5.169 -34.099 1.00 87.88 94 MET A CA 1
ATOM 704 C C . MET A 1 94 ? 20.718 5.288 -32.577 1.00 87.88 94 MET A C 1
ATOM 706 O O . MET A 1 94 ? 20.234 4.421 -31.851 1.00 87.88 94 MET A O 1
ATOM 710 N N . VAL A 1 95 ? 21.297 6.385 -32.074 1.00 89.56 95 VAL A N 1
ATOM 711 C CA . VAL A 1 95 ? 21.418 6.631 -30.627 1.00 89.56 95 VAL A CA 1
ATOM 712 C C . VAL A 1 95 ? 20.040 6.691 -29.976 1.00 89.56 95 VAL A C 1
ATOM 714 O O . VAL A 1 95 ? 19.818 6.052 -28.949 1.00 89.56 95 VAL A O 1
ATOM 717 N N . TYR A 1 96 ? 19.085 7.407 -30.575 1.00 87.00 96 TYR A N 1
ATOM 718 C CA . TYR A 1 96 ? 17.726 7.487 -30.045 1.00 87.00 96 TYR A CA 1
ATOM 719 C C . TYR A 1 96 ? 17.087 6.104 -29.911 1.00 87.00 96 TYR A C 1
ATOM 721 O O . TYR A 1 96 ? 16.454 5.805 -28.890 1.00 87.00 96 TYR A O 1
ATOM 729 N N . TRP A 1 97 ? 17.239 5.246 -30.919 1.00 87.88 97 TRP A N 1
ATOM 730 C CA . TRP A 1 97 ? 16.735 3.876 -30.894 1.00 87.88 97 TRP A CA 1
ATOM 731 C C . TRP A 1 97 ? 17.433 3.029 -29.820 1.00 87.88 97 TRP A C 1
ATOM 733 O O . TRP A 1 97 ? 16.755 2.428 -28.981 1.00 87.88 97 TRP A O 1
ATOM 743 N N . LEU A 1 98 ? 18.767 3.070 -29.765 1.00 85.81 98 LEU A N 1
ATOM 744 C CA . LEU A 1 98 ? 19.584 2.285 -28.838 1.00 85.81 98 LEU A CA 1
ATOM 745 C C . LEU A 1 98 ? 19.319 2.657 -27.371 1.00 85.81 98 LEU A C 1
ATOM 747 O O . LEU A 1 98 ? 19.061 1.782 -26.546 1.00 85.81 98 LEU A O 1
ATOM 751 N N . THR A 1 99 ? 19.272 3.956 -27.052 1.00 88.12 99 THR A N 1
ATOM 752 C CA . THR A 1 99 ? 18.922 4.444 -25.708 1.00 88.12 99 THR A CA 1
ATOM 753 C C . THR A 1 99 ? 17.501 4.038 -25.318 1.00 88.12 99 THR A C 1
ATOM 755 O O . THR A 1 99 ? 17.246 3.706 -24.164 1.00 88.12 99 THR A O 1
ATOM 758 N N . GLY A 1 100 ? 16.559 4.034 -26.268 1.00 84.38 100 GLY A N 1
ATOM 759 C CA . GLY A 1 100 ? 15.190 3.579 -26.014 1.00 84.38 100 GLY A CA 1
ATOM 760 C C . GLY A 1 100 ? 15.136 2.117 -25.571 1.00 84.38 100 GLY A C 1
ATOM 761 O O . GLY A 1 100 ? 14.452 1.796 -24.600 1.00 84.38 100 GLY A O 1
ATOM 762 N N . LYS A 1 101 ? 15.898 1.251 -26.247 1.00 84.56 101 LYS A N 1
ATOM 763 C CA . LYS A 1 101 ? 15.998 -0.172 -25.907 1.00 84.56 101 LYS A CA 1
ATOM 764 C C . LYS A 1 101 ? 16.716 -0.391 -24.572 1.00 84.56 101 LYS A C 1
ATOM 766 O O . LYS A 1 101 ? 16.220 -1.161 -23.756 1.00 84.56 101 LYS A O 1
ATOM 771 N N . ALA A 1 102 ? 17.806 0.334 -24.318 1.00 82.12 102 ALA A N 1
ATOM 772 C CA . ALA A 1 102 ? 18.590 0.214 -23.086 1.00 82.12 102 ALA A CA 1
ATOM 773 C C . ALA A 1 102 ? 17.832 0.685 -21.829 1.00 82.12 102 ALA A C 1
ATOM 775 O O . ALA A 1 102 ? 17.954 0.081 -20.773 1.00 82.12 102 ALA A O 1
ATOM 776 N N . LEU A 1 103 ? 17.002 1.731 -21.933 1.00 86.25 103 LEU A N 1
ATOM 777 C CA . LEU A 1 103 ? 16.198 2.242 -20.808 1.00 86.25 103 LEU A CA 1
ATOM 778 C C . LEU A 1 103 ? 14.855 1.518 -20.633 1.00 86.25 103 LEU A C 1
ATOM 780 O O . LEU A 1 103 ? 14.144 1.776 -19.658 1.00 86.25 103 LEU A O 1
ATOM 784 N N . SER A 1 104 ? 14.460 0.652 -21.571 1.00 85.62 104 SER A N 1
ATOM 785 C CA . SER A 1 104 ? 13.173 -0.046 -21.499 1.00 85.62 104 SER A CA 1
ATOM 786 C C . SER A 1 104 ? 13.001 -0.882 -20.221 1.00 85.62 104 SER A C 1
ATOM 788 O O . SER A 1 104 ? 11.903 -0.827 -19.666 1.00 85.62 104 SER A O 1
ATOM 790 N N . PRO A 1 105 ? 14.010 -1.631 -19.725 1.00 85.50 105 PRO A N 1
ATOM 791 C CA . PRO A 1 105 ? 13.889 -2.388 -18.477 1.00 85.50 105 PRO A CA 1
ATOM 792 C C . PRO A 1 105 ? 13.633 -1.491 -17.262 1.00 85.50 105 PRO A C 1
ATOM 794 O O . PRO A 1 105 ? 12.767 -1.795 -16.449 1.00 85.50 105 PRO A O 1
ATOM 797 N N . LEU A 1 106 ? 14.307 -0.338 -17.185 1.00 88.44 106 LEU A N 1
ATOM 798 C CA . LEU A 1 106 ? 14.137 0.614 -16.085 1.00 88.44 106 LEU A CA 1
ATOM 799 C C . LEU A 1 106 ? 12.723 1.215 -16.052 1.00 88.44 106 LEU A C 1
ATOM 801 O O . LEU A 1 106 ? 12.154 1.395 -14.981 1.00 88.44 106 LEU A O 1
ATOM 805 N N . ARG A 1 107 ? 12.131 1.494 -17.222 1.00 86.25 107 ARG A N 1
ATOM 806 C CA . ARG A 1 107 ? 10.736 1.962 -17.306 1.00 86.25 107 ARG A CA 1
ATOM 807 C C . ARG A 1 107 ? 9.744 0.903 -16.844 1.00 86.25 107 ARG A C 1
ATOM 809 O O . ARG A 1 107 ? 8.837 1.228 -16.094 1.00 86.25 107 ARG A O 1
ATOM 816 N N . ARG A 1 108 ? 9.945 -0.354 -17.254 1.00 87.69 108 ARG A N 1
ATOM 817 C CA . ARG A 1 108 ? 9.107 -1.473 -16.797 1.00 87.69 108 ARG A CA 1
ATOM 818 C C . ARG A 1 108 ? 9.199 -1.650 -15.284 1.00 87.69 108 ARG A C 1
ATOM 820 O O . ARG A 1 108 ? 8.180 -1.889 -14.652 1.00 87.69 108 ARG A O 1
ATOM 827 N N . LEU A 1 109 ? 10.394 -1.494 -14.712 1.00 89.81 109 LEU A N 1
ATOM 828 C CA . LEU A 1 109 ? 10.588 -1.531 -13.265 1.00 89.81 109 LEU A CA 1
ATOM 829 C C . LEU A 1 109 ? 9.849 -0.376 -12.562 1.00 89.81 109 LEU A C 1
ATOM 831 O O . LEU A 1 109 ? 9.150 -0.627 -11.588 1.00 89.81 109 LEU A O 1
ATOM 835 N N . ASP A 1 110 ? 9.937 0.862 -13.068 1.00 89.44 110 ASP A N 1
ATOM 836 C CA . ASP A 1 110 ? 9.188 2.013 -12.521 1.00 89.44 110 ASP A CA 1
ATOM 837 C C . ASP A 1 110 ? 7.668 1.803 -12.601 1.00 89.44 110 ASP A C 1
ATOM 839 O O . ASP A 1 110 ? 6.964 2.019 -11.618 1.00 89.44 110 ASP A O 1
ATOM 843 N N . GLU A 1 111 ? 7.156 1.321 -13.735 1.00 89.12 111 GLU A N 1
ATOM 844 C CA . GLU A 1 111 ? 5.735 0.991 -13.909 1.00 89.12 111 GLU A CA 1
ATOM 845 C C . GLU A 1 111 ? 5.284 -0.098 -12.928 1.00 89.12 111 GLU A C 1
ATOM 847 O O . GLU A 1 111 ? 4.255 0.051 -12.266 1.00 89.12 111 GLU A O 1
ATOM 852 N N . GLN A 1 112 ? 6.080 -1.160 -12.774 1.00 88.88 112 GLN A N 1
ATOM 853 C CA . GLN A 1 112 ? 5.803 -2.223 -11.815 1.00 88.88 112 GLN A CA 1
ATOM 854 C C . GLN A 1 112 ? 5.782 -1.687 -10.385 1.00 88.88 112 GLN A C 1
ATOM 856 O O . GLN A 1 112 ? 4.805 -1.928 -9.686 1.00 88.88 112 GLN A O 1
ATOM 861 N N . ILE A 1 113 ? 6.791 -0.921 -9.963 1.00 90.19 113 ILE A N 1
ATOM 862 C CA . ILE A 1 113 ? 6.861 -0.343 -8.612 1.00 90.19 113 ILE A CA 1
ATOM 863 C C . ILE A 1 113 ? 5.684 0.608 -8.358 1.00 90.19 113 ILE A C 1
ATOM 865 O O . ILE A 1 113 ? 5.054 0.522 -7.309 1.00 90.19 113 ILE A O 1
ATOM 869 N N . ARG A 1 114 ? 5.331 1.474 -9.317 1.00 87.62 114 ARG A N 1
ATOM 870 C CA . ARG A 1 114 ? 4.196 2.407 -9.188 1.00 87.62 114 ARG A CA 1
ATOM 871 C C . ARG A 1 114 ? 2.848 1.711 -9.070 1.00 87.62 114 ARG A C 1
ATOM 873 O O . ARG A 1 114 ? 1.939 2.267 -8.465 1.00 87.62 114 ARG A O 1
ATOM 880 N N . SER A 1 115 ? 2.711 0.528 -9.662 1.00 85.06 115 SER A N 1
ATOM 881 C CA . SER A 1 115 ? 1.477 -0.254 -9.585 1.00 85.06 115 SER A CA 1
ATOM 882 C C . SER A 1 115 ? 1.311 -1.006 -8.259 1.00 85.06 115 SER A C 1
ATOM 884 O O . SER A 1 115 ? 0.251 -1.577 -8.017 1.00 85.06 115 SER A O 1
ATOM 886 N N . ARG A 1 116 ? 2.336 -1.023 -7.393 1.00 83.25 116 ARG A N 1
ATOM 887 C CA . ARG A 1 116 ? 2.307 -1.774 -6.134 1.00 83.25 116 ARG A CA 1
ATOM 888 C C . ARG A 1 116 ? 1.654 -0.996 -5.005 1.00 83.25 116 ARG A C 1
ATOM 890 O O . ARG A 1 116 ? 2.014 0.142 -4.719 1.00 83.25 116 ARG A O 1
ATOM 897 N N . THR A 1 117 ? 0.748 -1.676 -4.312 1.00 79.06 117 THR A N 1
ATOM 898 C CA . THR A 1 117 ? 0.143 -1.206 -3.060 1.00 79.06 117 THR A CA 1
ATOM 899 C C . THR A 1 117 ? 0.762 -1.947 -1.870 1.00 79.06 117 THR A C 1
ATOM 901 O O . THR A 1 117 ? 1.444 -2.956 -2.048 1.00 79.06 117 THR A O 1
ATOM 904 N N . ALA A 1 118 ? 0.511 -1.484 -0.641 1.00 73.12 118 ALA A N 1
ATOM 905 C CA . ALA A 1 118 ? 0.941 -2.164 0.586 1.00 73.12 118 ALA A CA 1
ATOM 906 C C . ALA A 1 118 ? 0.509 -3.648 0.641 1.00 73.12 118 ALA A C 1
ATOM 908 O O . ALA A 1 118 ? 1.256 -4.484 1.137 1.00 73.12 118 ALA A O 1
ATOM 909 N N . ALA A 1 119 ? -0.643 -3.993 0.058 1.00 71.94 119 ALA A N 1
ATOM 910 C CA . ALA A 1 119 ? -1.129 -5.372 -0.032 1.00 71.94 119 ALA A CA 1
ATOM 911 C C . ALA A 1 119 ? -0.256 -6.292 -0.913 1.00 71.94 119 ALA A C 1
ATOM 913 O O . ALA A 1 119 ? -0.280 -7.508 -0.755 1.00 71.94 119 ALA A O 1
ATOM 914 N N . ASP A 1 120 ? 0.535 -5.731 -1.831 1.00 80.88 120 ASP A N 1
ATOM 915 C CA . ASP A 1 120 ? 1.357 -6.499 -2.768 1.00 80.88 120 ASP A CA 1
ATOM 916 C C . ASP A 1 120 ? 2.823 -6.629 -2.324 1.00 80.88 120 ASP A C 1
ATOM 918 O O . ASP A 1 120 ? 3.634 -7.177 -3.075 1.00 80.88 120 ASP A O 1
ATOM 922 N N . LEU A 1 121 ? 3.188 -6.126 -1.138 1.00 80.94 121 LEU A N 1
ATOM 923 C CA . LEU A 1 121 ? 4.570 -6.132 -0.626 1.00 80.94 121 LEU A CA 1
ATOM 924 C C . LEU A 1 121 ? 5.169 -7.546 -0.509 1.00 80.94 121 LEU A C 1
ATOM 926 O O . LEU A 1 121 ? 6.387 -7.705 -0.611 1.00 80.94 121 LEU A O 1
ATOM 930 N N . ASP A 1 122 ? 4.321 -8.564 -0.351 1.00 79.81 122 ASP A N 1
ATOM 931 C CA . ASP A 1 122 ? 4.718 -9.972 -0.218 1.00 79.81 122 ASP A CA 1
ATOM 932 C C . ASP A 1 122 ? 5.088 -10.642 -1.547 1.00 79.81 122 ASP A C 1
ATOM 934 O O . ASP A 1 122 ? 5.673 -11.726 -1.564 1.00 79.81 122 ASP A O 1
ATOM 938 N N . ARG A 1 123 ? 4.753 -10.022 -2.683 1.00 85.75 123 ARG A N 1
ATOM 939 C CA . ARG A 1 123 ? 4.997 -10.593 -4.012 1.00 85.75 123 ARG A CA 1
ATOM 940 C C . ARG A 1 123 ? 6.275 -9.994 -4.607 1.00 85.75 123 ARG A C 1
ATOM 942 O O . ARG A 1 123 ? 6.241 -8.834 -5.018 1.00 85.75 123 ARG A O 1
ATOM 949 N N . PRO A 1 124 ? 7.383 -10.737 -4.738 1.00 88.31 124 PRO A N 1
ATOM 950 C CA . PRO A 1 124 ? 8.609 -10.188 -5.312 1.00 88.31 124 PRO A CA 1
ATOM 951 C C . PRO A 1 124 ? 8.422 -9.806 -6.788 1.00 88.31 124 PRO A C 1
ATOM 953 O O . PRO A 1 124 ? 7.621 -10.403 -7.513 1.00 88.31 124 PRO A O 1
ATOM 956 N N . LEU A 1 125 ? 9.168 -8.799 -7.243 1.00 90.19 125 LEU A N 1
ATOM 957 C CA . LEU A 1 125 ? 9.281 -8.477 -8.662 1.00 90.19 125 LEU A CA 1
ATOM 958 C C . LEU A 1 125 ? 10.186 -9.497 -9.368 1.00 90.19 125 LEU A C 1
ATOM 960 O O . LEU A 1 125 ? 11.180 -9.936 -8.777 1.00 90.19 125 LEU A O 1
ATOM 964 N N . PRO A 1 126 ? 9.878 -9.867 -10.626 1.00 88.81 126 PRO A N 1
ATOM 965 C CA . PRO A 1 126 ? 10.715 -10.775 -11.398 1.00 88.81 126 PRO A CA 1
ATOM 966 C C . PRO A 1 126 ? 12.071 -10.122 -11.673 1.00 88.81 126 PRO A C 1
ATOM 968 O O . PRO A 1 126 ? 12.142 -9.048 -12.269 1.00 88.81 126 PRO A O 1
ATOM 971 N N . VAL A 1 127 ? 13.151 -10.779 -11.247 1.00 88.62 127 VAL A N 1
ATOM 972 C CA . VAL A 1 127 ? 14.514 -10.284 -11.466 1.00 88.62 127 VAL A CA 1
ATOM 973 C C . VAL A 1 127 ? 14.907 -10.533 -12.929 1.00 88.62 127 VAL A C 1
ATOM 975 O O . VAL A 1 127 ? 14.848 -11.680 -13.382 1.00 88.62 127 VAL A O 1
ATOM 978 N N . PRO A 1 128 ? 15.304 -9.494 -13.687 1.00 84.88 128 PRO A N 1
ATOM 979 C CA . PRO A 1 128 ? 15.821 -9.655 -15.041 1.00 84.88 128 PRO A CA 1
ATOM 980 C C . PRO A 1 128 ? 17.042 -10.581 -15.077 1.00 84.88 128 PRO A C 1
ATOM 982 O O . PRO A 1 128 ? 17.946 -10.463 -14.253 1.00 84.88 128 PRO A O 1
ATOM 985 N N . SER A 1 129 ? 17.125 -11.451 -16.085 1.00 83.31 129 SER A N 1
ATOM 986 C CA . SER A 1 129 ? 18.283 -12.333 -16.298 1.00 83.31 129 SER A CA 1
ATOM 987 C C . SER A 1 129 ? 19.508 -11.617 -16.890 1.00 83.31 129 SER A C 1
ATOM 989 O O . SER A 1 129 ? 20.487 -12.275 -17.230 1.00 83.31 129 SER A O 1
ATOM 991 N N . SER A 1 130 ? 19.452 -10.292 -17.066 1.00 79.81 130 SER A N 1
ATOM 992 C CA . SER A 1 130 ? 20.522 -9.470 -17.648 1.00 79.81 130 SER A CA 1
ATOM 993 C C . SER A 1 130 ? 21.758 -9.357 -16.753 1.00 79.81 130 SER A C 1
ATOM 995 O O . SER A 1 130 ? 22.840 -9.110 -17.274 1.00 79.81 130 SER A O 1
ATOM 997 N N . GLY A 1 131 ? 21.614 -9.539 -15.433 1.00 79.00 131 GLY A N 1
ATOM 998 C CA . GLY A 1 131 ? 22.724 -9.418 -14.476 1.00 79.00 131 GLY A CA 1
ATOM 999 C C . GLY A 1 131 ? 23.330 -8.010 -14.389 1.00 79.00 131 GLY A C 1
ATOM 1000 O O . GLY A 1 131 ? 24.440 -7.853 -13.893 1.00 79.00 131 GLY A O 1
ATOM 1001 N N . ASP A 1 132 ? 22.614 -7.004 -14.889 1.00 87.44 132 ASP A N 1
ATOM 1002 C CA . ASP A 1 132 ? 23.015 -5.600 -14.933 1.00 87.44 132 ASP A CA 1
ATOM 1003 C C . ASP A 1 132 ? 22.565 -4.834 -13.675 1.00 87.44 132 ASP A C 1
ATOM 1005 O O . ASP A 1 132 ? 21.969 -5.382 -12.741 1.00 87.44 132 ASP A O 1
ATOM 1009 N N . GLU A 1 133 ? 22.829 -3.529 -13.640 1.00 88.25 133 GLU A N 1
ATOM 1010 C CA . GLU A 1 133 ? 22.456 -2.649 -12.531 1.00 88.25 133 GLU A CA 1
ATOM 1011 C C . GLU A 1 133 ? 20.941 -2.649 -12.276 1.00 88.25 133 GLU A C 1
ATOM 1013 O O . GLU A 1 133 ? 20.500 -2.470 -11.138 1.00 88.25 133 GLU A O 1
ATOM 1018 N N . VAL A 1 134 ? 20.129 -2.893 -13.313 1.00 88.88 134 VAL A N 1
ATOM 1019 C CA . VAL A 1 134 ? 18.668 -3.004 -13.189 1.00 88.88 134 VAL A CA 1
ATOM 1020 C C . VAL A 1 134 ? 18.281 -4.276 -12.432 1.00 88.88 134 VAL A C 1
ATOM 1022 O O . VAL A 1 134 ? 17.391 -4.231 -11.574 1.00 88.88 134 VAL A O 1
ATOM 1025 N N . ALA A 1 135 ? 18.960 -5.399 -12.685 1.00 89.88 135 ALA A N 1
ATOM 1026 C CA . ALA A 1 135 ? 18.780 -6.617 -11.899 1.00 89.88 135 ALA A CA 1
ATOM 1027 C C . ALA A 1 135 ? 19.173 -6.401 -10.428 1.00 89.88 135 ALA A C 1
ATOM 1029 O O . ALA A 1 135 ? 18.397 -6.746 -9.534 1.00 89.88 135 ALA A O 1
ATOM 1030 N N . GLY A 1 136 ? 20.308 -5.740 -10.172 1.00 91.62 136 GLY A N 1
ATOM 1031 C CA . GLY A 1 136 ? 20.737 -5.369 -8.818 1.00 91.62 136 GLY A CA 1
ATOM 1032 C C . GLY A 1 136 ? 19.711 -4.500 -8.080 1.00 91.62 136 GLY A C 1
ATOM 1033 O O . GLY A 1 136 ? 19.337 -4.808 -6.947 1.00 91.62 136 GLY A O 1
ATOM 1034 N N . LEU A 1 137 ? 19.174 -3.471 -8.745 1.00 92.25 137 LEU A N 1
ATOM 1035 C CA . LEU A 1 137 ? 18.133 -2.606 -8.181 1.00 92.25 137 LEU A CA 1
ATOM 1036 C C . LEU A 1 137 ? 16.844 -3.378 -7.866 1.00 92.25 137 LEU A C 1
ATOM 1038 O O . LEU A 1 137 ? 16.224 -3.142 -6.829 1.00 92.25 137 LEU A O 1
ATOM 1042 N N . THR A 1 138 ? 16.462 -4.325 -8.729 1.00 92.94 138 THR A N 1
ATOM 1043 C CA . THR A 1 138 ? 15.287 -5.185 -8.510 1.00 92.94 138 THR A CA 1
ATOM 1044 C C . THR A 1 138 ? 15.470 -6.056 -7.264 1.00 92.94 138 THR A C 1
ATOM 1046 O O . THR A 1 138 ? 14.553 -6.172 -6.452 1.00 92.94 138 THR A O 1
ATOM 1049 N N . VAL A 1 139 ? 16.668 -6.617 -7.059 1.00 93.75 139 VAL A N 1
ATOM 1050 C CA . VAL A 1 139 ? 17.003 -7.392 -5.853 1.00 93.75 139 VAL A CA 1
ATOM 1051 C C . VAL A 1 139 ? 16.944 -6.519 -4.598 1.00 93.75 139 VAL A C 1
ATOM 1053 O O . VAL A 1 139 ? 16.305 -6.905 -3.620 1.00 93.75 139 VAL A O 1
ATOM 1056 N N . SER A 1 140 ? 17.545 -5.325 -4.616 1.00 94.12 140 SER A N 1
ATOM 1057 C CA . SER A 1 140 ? 17.494 -4.401 -3.473 1.00 94.12 140 SER A CA 1
ATOM 1058 C C . SER A 1 140 ? 16.066 -3.963 -3.137 1.00 94.12 140 SER A C 1
ATOM 1060 O O . SER A 1 140 ? 15.699 -3.922 -1.961 1.00 94.12 140 SER A O 1
ATOM 1062 N N . PHE A 1 141 ? 15.242 -3.684 -4.152 1.00 92.94 141 PHE A N 1
ATOM 1063 C CA . PHE A 1 141 ? 13.827 -3.370 -3.960 1.00 92.94 141 PHE A CA 1
ATOM 1064 C C . PHE A 1 141 ? 13.072 -4.544 -3.327 1.00 92.94 141 PHE A C 1
ATOM 1066 O O . PHE A 1 141 ? 12.365 -4.350 -2.340 1.00 92.94 141 PHE A O 1
ATOM 1073 N N . ASN A 1 142 ? 13.264 -5.764 -3.837 1.00 93.69 142 ASN A N 1
ATOM 1074 C CA . ASN A 1 142 ? 12.637 -6.963 -3.280 1.00 93.69 142 ASN A CA 1
ATOM 1075 C C . ASN A 1 142 ? 13.025 -7.174 -1.808 1.00 93.69 142 ASN A C 1
ATOM 1077 O O . ASN A 1 142 ? 12.154 -7.454 -0.985 1.00 93.69 142 ASN A O 1
ATOM 1081 N N . GLN A 1 143 ? 14.296 -6.968 -1.451 1.00 94.25 143 GLN A N 1
ATOM 1082 C CA . GLN A 1 143 ? 14.752 -7.063 -0.062 1.00 94.25 143 GLN A CA 1
ATOM 1083 C C . GLN A 1 143 ? 14.095 -6.006 0.837 1.00 94.25 143 GLN A C 1
ATOM 1085 O O . GLN A 1 143 ? 13.648 -6.321 1.941 1.00 94.25 143 GLN A O 1
ATOM 1090 N N . MET A 1 144 ? 14.008 -4.754 0.377 1.00 93.56 144 MET A N 1
ATOM 1091 C CA . MET A 1 144 ? 13.323 -3.686 1.109 1.00 93.56 144 MET A CA 1
ATOM 1092 C C . MET A 1 144 ? 11.830 -4.002 1.288 1.00 93.56 144 MET A C 1
ATOM 1094 O O . MET A 1 144 ? 11.314 -3.863 2.397 1.00 93.56 144 MET A O 1
ATOM 1098 N N . SER A 1 145 ? 11.158 -4.469 0.230 1.00 93.12 145 SER A N 1
ATOM 1099 C CA . SER A 1 145 ? 9.745 -4.871 0.254 1.00 93.12 145 SER A CA 1
ATOM 1100 C C . SER A 1 145 ? 9.502 -5.986 1.270 1.00 93.12 145 SER A C 1
ATOM 1102 O O . SER A 1 145 ? 8.599 -5.891 2.100 1.00 93.12 145 SER A O 1
ATOM 1104 N N . GLN A 1 146 ? 10.368 -7.001 1.278 1.00 92.50 146 GLN A N 1
ATOM 1105 C CA . GLN A 1 146 ? 10.298 -8.107 2.227 1.00 92.50 146 GLN A CA 1
ATOM 1106 C C . GLN A 1 146 ? 10.525 -7.646 3.672 1.00 92.50 146 GLN A C 1
ATOM 1108 O O . GLN A 1 146 ? 9.799 -8.058 4.576 1.00 92.50 146 GLN A O 1
ATOM 1113 N N . ASN A 1 147 ? 11.508 -6.776 3.910 1.00 91.62 147 ASN A N 1
ATOM 1114 C CA . ASN A 1 147 ? 11.763 -6.228 5.242 1.00 91.62 147 ASN A CA 1
ATOM 1115 C C . ASN A 1 147 ? 10.561 -5.418 5.752 1.00 91.62 147 ASN A C 1
ATOM 1117 O O . ASN A 1 147 ? 10.193 -5.529 6.922 1.00 91.62 147 ASN A O 1
ATOM 1121 N N . LEU A 1 148 ? 9.931 -4.637 4.871 1.00 91.38 148 LEU A N 1
ATOM 1122 C CA . LEU A 1 148 ? 8.746 -3.850 5.197 1.00 91.38 148 LEU A CA 1
ATOM 1123 C C . LEU A 1 148 ? 7.534 -4.745 5.499 1.00 91.38 148 LEU A C 1
ATOM 1125 O O . LEU A 1 148 ? 6.870 -4.541 6.513 1.00 91.38 148 LEU A O 1
ATOM 1129 N N . SER A 1 149 ? 7.298 -5.773 4.681 1.00 89.12 149 SER A N 1
ATOM 1130 C CA . SER A 1 149 ? 6.282 -6.803 4.939 1.00 89.12 149 SER A CA 1
ATOM 1131 C C . SER A 1 149 ? 6.471 -7.449 6.316 1.00 89.12 149 SER A C 1
ATOM 1133 O O . SER A 1 149 ? 5.548 -7.487 7.133 1.00 89.12 149 SER A O 1
ATOM 1135 N N . GLN A 1 150 ? 7.696 -7.878 6.637 1.00 90.50 150 GLN A N 1
ATOM 1136 C CA . GLN A 1 150 ? 7.988 -8.470 7.941 1.00 90.50 150 GLN A CA 1
ATOM 1137 C C . GLN A 1 150 ? 7.743 -7.493 9.094 1.00 90.50 150 GLN A C 1
ATOM 1139 O O . GLN A 1 150 ? 7.258 -7.910 10.147 1.00 90.50 150 GLN A O 1
ATOM 1144 N N . ALA A 1 151 ? 8.075 -6.210 8.925 1.00 89.00 151 ALA A N 1
ATOM 1145 C CA . ALA A 1 151 ? 7.814 -5.189 9.934 1.00 89.00 151 ALA A CA 1
ATOM 1146 C C . ALA A 1 151 ? 6.305 -5.015 10.178 1.00 89.00 151 ALA A C 1
ATOM 1148 O O . ALA A 1 151 ? 5.873 -5.045 11.333 1.00 89.00 151 ALA A O 1
ATOM 1149 N N . PHE A 1 152 ? 5.497 -4.938 9.115 1.00 86.38 152 PHE A N 1
ATOM 1150 C CA . PHE A 1 152 ? 4.036 -4.891 9.226 1.00 86.38 152 PHE A CA 1
ATOM 1151 C C . PHE A 1 152 ? 3.464 -6.146 9.893 1.00 86.38 152 PHE A C 1
ATOM 1153 O O . PHE 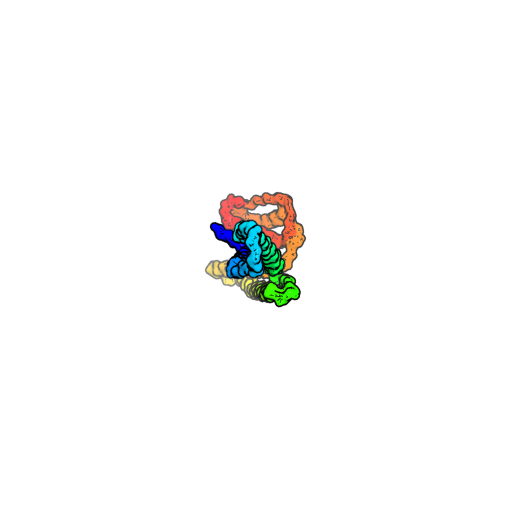A 1 152 ? 2.653 -6.041 10.814 1.00 86.38 152 PHE A O 1
ATOM 1160 N N . ALA A 1 153 ? 3.937 -7.334 9.510 1.00 85.06 153 ALA A N 1
ATOM 1161 C CA . ALA A 1 153 ? 3.503 -8.592 10.113 1.00 85.06 153 ALA A CA 1
ATOM 1162 C C . ALA A 1 153 ? 3.819 -8.662 11.618 1.00 85.06 153 ALA A C 1
ATOM 1164 O O . ALA A 1 153 ? 2.999 -9.139 12.406 1.00 85.06 153 ALA A O 1
ATOM 1165 N N . ARG A 1 154 ? 4.991 -8.169 12.045 1.00 88.75 154 ARG A N 1
ATOM 1166 C CA . ARG A 1 154 ? 5.359 -8.091 13.469 1.00 88.75 154 ARG A CA 1
ATOM 1167 C C . ARG A 1 154 ? 4.491 -7.090 14.225 1.00 88.75 154 ARG A C 1
ATOM 1169 O O . ARG A 1 154 ? 4.002 -7.437 15.296 1.00 88.75 154 ARG A O 1
ATOM 1176 N N . GLN A 1 155 ? 4.264 -5.901 13.664 1.00 87.12 155 GLN A N 1
ATOM 1177 C CA . GLN A 1 155 ? 3.396 -4.887 14.268 1.00 87.12 155 GLN A CA 1
ATOM 1178 C C . GLN A 1 155 ? 1.978 -5.431 14.478 1.00 87.12 155 GLN A C 1
ATOM 1180 O O . GLN A 1 155 ? 1.418 -5.289 15.562 1.00 87.12 155 GLN A O 1
ATOM 1185 N N . LYS A 1 156 ? 1.434 -6.132 13.476 1.00 83.56 156 LYS A N 1
ATOM 1186 C CA . LYS A 1 156 ? 0.120 -6.781 13.546 1.00 83.56 156 LYS A CA 1
ATOM 1187 C C . LYS A 1 156 ? 0.050 -7.804 14.679 1.00 83.56 156 LYS A C 1
ATOM 1189 O O . LYS A 1 156 ? -0.814 -7.708 15.545 1.00 83.56 156 LYS A O 1
ATOM 1194 N N . ARG A 1 157 ? 1.003 -8.741 14.724 1.00 86.62 157 ARG A N 1
ATOM 1195 C CA . ARG A 1 157 ? 1.069 -9.760 15.788 1.00 86.62 157 ARG A CA 1
ATOM 1196 C C . ARG A 1 157 ? 1.203 -9.132 17.171 1.00 86.62 157 ARG A C 1
ATOM 1198 O O . ARG A 1 157 ? 0.545 -9.579 18.102 1.00 86.62 157 ARG A O 1
ATOM 1205 N N . PHE A 1 158 ? 2.020 -8.089 17.306 1.00 88.12 158 PHE A N 1
ATOM 1206 C CA . PHE A 1 158 ? 2.162 -7.366 18.565 1.00 88.12 158 PHE A CA 1
ATOM 1207 C C . PHE A 1 158 ? 0.833 -6.741 19.010 1.00 88.12 158 PHE A C 1
ATOM 1209 O O . PHE A 1 158 ? 0.427 -6.951 20.150 1.00 88.12 158 PHE A O 1
ATOM 1216 N N . SER A 1 159 ? 0.124 -6.043 18.117 1.00 87.12 159 SER A N 1
ATOM 1217 C CA . SER A 1 159 ? -1.189 -5.457 18.419 1.00 87.12 159 SER A CA 1
ATOM 1218 C C . SER A 1 159 ? -2.231 -6.512 18.802 1.00 87.12 159 SER A C 1
ATOM 1220 O O . SER A 1 159 ? -2.952 -6.313 19.779 1.00 87.12 159 SER A O 1
ATOM 1222 N N . GLN A 1 160 ? -2.283 -7.645 18.092 1.00 85.19 160 GLN A N 1
ATOM 1223 C CA . GLN A 1 160 ? -3.178 -8.762 18.422 1.00 85.19 160 GLN A CA 1
ATOM 1224 C C . GLN A 1 160 ? -2.874 -9.335 19.810 1.00 85.19 160 GLN A C 1
ATOM 1226 O O . GLN A 1 160 ? -3.778 -9.443 20.639 1.00 85.19 160 GLN A O 1
ATOM 1231 N N . CYS A 1 161 ? -1.608 -9.660 20.090 1.00 87.31 161 CYS A N 1
ATOM 1232 C CA . CYS A 1 161 ? -1.199 -10.189 21.391 1.00 87.31 161 CYS A CA 1
ATOM 1233 C C . CYS A 1 161 ? -1.485 -9.192 22.518 1.00 87.31 161 CYS A C 1
ATOM 1235 O O . CYS A 1 161 ? -2.087 -9.567 23.519 1.00 87.31 161 CYS A O 1
ATOM 1237 N N . ALA A 1 162 ? -1.126 -7.917 22.346 1.00 87.75 162 ALA A N 1
ATOM 1238 C CA . ALA A 1 162 ? -1.373 -6.882 23.346 1.00 87.75 162 ALA A CA 1
ATOM 1239 C C . ALA A 1 162 ? -2.871 -6.724 23.645 1.00 87.75 162 ALA A C 1
ATOM 1241 O O . ALA A 1 162 ? -3.266 -6.661 24.806 1.00 87.75 162 ALA A O 1
ATOM 1242 N N . ALA A 1 163 ? -3.722 -6.710 22.616 1.00 87.56 163 ALA A N 1
ATOM 1243 C CA . ALA A 1 163 ? -5.162 -6.601 22.810 1.00 87.56 163 ALA A CA 1
ATOM 1244 C C . ALA A 1 163 ? -5.747 -7.826 23.538 1.00 87.56 163 ALA A C 1
ATOM 1246 O O . ALA A 1 163 ? -6.572 -7.672 24.441 1.00 87.56 163 ALA A O 1
ATOM 1247 N N . HIS A 1 164 ? -5.297 -9.038 23.198 1.00 88.19 164 HIS A N 1
ATOM 1248 C CA . HIS A 1 164 ? -5.708 -10.258 23.897 1.00 88.19 164 HIS A CA 1
ATOM 1249 C C . HIS A 1 164 ? -5.270 -10.268 25.369 1.00 88.19 164 HIS A C 1
ATOM 1251 O O . HIS A 1 164 ? -6.100 -10.521 26.245 1.00 88.19 164 HIS A O 1
ATOM 1257 N N . GLU A 1 165 ? -4.010 -9.931 25.645 1.00 90.00 165 GLU A N 1
ATOM 1258 C CA . GLU A 1 165 ? -3.459 -9.862 27.004 1.00 90.00 165 GLU A CA 1
ATOM 1259 C C . GLU A 1 165 ? -4.138 -8.778 27.856 1.00 90.00 165 GLU A C 1
ATOM 1261 O O . GLU A 1 165 ? -4.283 -8.957 29.060 1.00 90.00 165 GLU A O 1
ATOM 1266 N N . LEU A 1 166 ? -4.623 -7.681 27.256 1.00 92.88 166 LEU A N 1
ATOM 1267 C CA . LEU A 1 166 ? -5.375 -6.632 27.961 1.00 92.88 166 LEU A CA 1
ATOM 1268 C C . LEU A 1 166 ? -6.848 -6.993 28.205 1.00 92.88 166 LEU A C 1
ATOM 1270 O O . LEU A 1 166 ? -7.438 -6.562 29.199 1.00 92.88 166 LEU A O 1
ATOM 1274 N N . ARG A 1 167 ? -7.465 -7.806 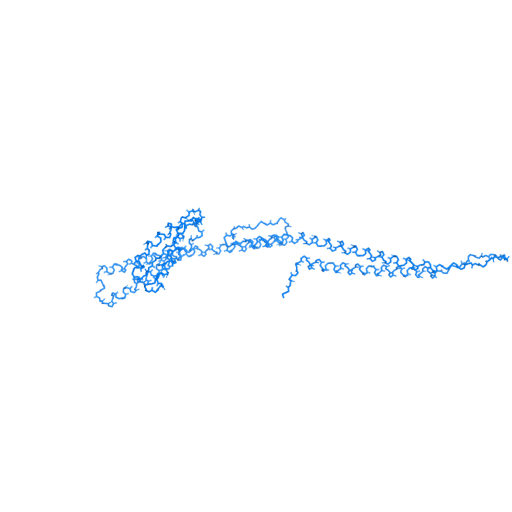27.342 1.00 88.75 167 ARG A N 1
ATOM 1275 C CA . ARG A 1 167 ? -8.879 -8.199 27.483 1.00 88.75 167 ARG A CA 1
ATOM 1276 C C . ARG A 1 167 ? -9.133 -9.000 28.759 1.00 88.75 167 ARG A C 1
ATOM 1278 O O . ARG A 1 167 ? -10.149 -8.797 29.429 1.00 88.75 167 ARG A O 1
ATOM 1285 N N . THR A 1 168 ? -8.212 -9.892 29.109 1.00 90.56 168 THR A N 1
ATOM 1286 C CA . THR A 1 168 ? -8.296 -10.738 30.306 1.00 90.56 168 THR A CA 1
ATOM 1287 C C . THR A 1 168 ? -8.361 -9.923 31.611 1.00 90.56 168 THR A C 1
ATOM 1289 O O . THR A 1 168 ? -9.355 -10.056 32.331 1.00 90.56 168 THR A O 1
ATOM 1292 N N . PRO A 1 169 ? -7.397 -9.032 31.935 1.00 91.88 169 PRO A N 1
ATOM 1293 C CA . PRO A 1 169 ? -7.442 -8.231 33.155 1.00 91.88 169 PRO A CA 1
ATOM 1294 C C . PRO A 1 169 ? -8.630 -7.262 33.178 1.00 91.88 169 PRO A C 1
ATOM 1296 O O . PRO A 1 169 ? -9.214 -7.066 34.243 1.00 91.88 169 PRO A O 1
ATOM 1299 N N . LEU A 1 170 ? -9.061 -6.720 32.031 1.00 92.69 170 LEU A N 1
ATOM 1300 C CA . LEU A 1 170 ? -10.270 -5.885 31.959 1.00 92.69 170 LEU A CA 1
ATOM 1301 C C . LEU A 1 170 ? -11.542 -6.666 32.295 1.00 92.69 170 LEU A C 1
ATOM 1303 O O . LEU A 1 170 ? -12.402 -6.170 33.022 1.00 92.69 170 LEU A O 1
ATOM 1307 N N . THR A 1 171 ? -11.647 -7.908 31.823 1.00 90.75 171 THR A N 1
ATOM 1308 C CA . THR A 1 171 ? -12.773 -8.795 32.147 1.00 90.75 171 THR A CA 1
ATOM 1309 C C . THR A 1 171 ? -12.801 -9.120 33.641 1.00 90.75 171 THR A C 1
ATOM 1311 O O . THR A 1 171 ? -13.862 -9.083 34.272 1.00 90.75 171 THR A O 1
ATOM 1314 N N . VAL A 1 172 ? -11.633 -9.371 34.243 1.00 93.88 172 VAL A N 1
ATOM 1315 C CA . VAL A 1 172 ? -11.506 -9.568 35.695 1.00 93.88 172 VAL A CA 1
ATOM 1316 C C . VAL A 1 172 ? -11.918 -8.307 36.457 1.00 93.88 172 VAL A C 1
ATOM 1318 O O . VAL A 1 172 ? -12.672 -8.412 37.426 1.00 93.88 172 VAL A O 1
ATOM 1321 N N . LEU A 1 173 ? -11.483 -7.121 36.019 1.00 92.56 173 LEU A N 1
ATOM 1322 C CA . LEU A 1 173 ? -11.829 -5.849 36.659 1.00 92.56 173 LEU A CA 1
ATOM 1323 C C . LEU A 1 173 ? -13.341 -5.588 36.609 1.00 92.56 173 LEU A C 1
ATOM 1325 O O . LEU A 1 173 ? -13.946 -5.344 37.652 1.00 92.56 173 LEU A O 1
ATOM 1329 N N . LYS A 1 174 ? -13.969 -5.755 35.437 1.00 91.88 174 LYS A N 1
ATOM 1330 C CA . LYS A 1 174 ? -15.431 -5.685 35.266 1.00 91.88 174 LYS A CA 1
ATOM 1331 C C . LYS A 1 174 ? -16.164 -6.647 36.196 1.00 91.88 174 LYS A C 1
ATOM 1333 O O . LYS A 1 174 ? -17.092 -6.249 36.894 1.00 91.88 174 LYS A O 1
ATOM 1338 N N . THR A 1 175 ? -15.705 -7.896 36.262 1.00 92.94 175 THR A N 1
ATOM 1339 C CA . THR A 1 175 ? -16.306 -8.922 37.127 1.00 92.94 175 THR A CA 1
ATOM 1340 C C . THR A 1 175 ? -16.198 -8.539 38.604 1.00 92.94 175 THR A C 1
ATOM 1342 O O . THR A 1 175 ? -17.163 -8.685 39.354 1.00 92.94 175 THR A O 1
ATOM 1345 N N . ARG A 1 176 ? -15.047 -8.012 39.041 1.00 91.50 176 ARG A N 1
ATOM 1346 C CA . ARG A 1 176 ? -14.851 -7.575 40.431 1.00 91.50 176 ARG A CA 1
ATOM 1347 C C . ARG A 1 176 ? -15.719 -6.375 40.790 1.00 91.50 176 ARG A C 1
ATOM 1349 O O . ARG A 1 176 ? -16.307 -6.395 41.866 1.00 91.50 176 ARG A O 1
ATOM 1356 N N . MET A 1 177 ? -15.845 -5.385 39.908 1.00 92.12 177 MET A N 1
ATOM 1357 C CA . MET A 1 177 ? -16.739 -4.238 40.121 1.00 92.12 177 MET A CA 1
ATOM 1358 C C . MET A 1 177 ? -18.206 -4.680 40.201 1.00 92.12 177 MET A C 1
ATOM 1360 O O . MET A 1 177 ? -18.899 -4.332 41.156 1.00 92.12 177 MET A O 1
ATOM 1364 N N . ALA A 1 178 ? -18.646 -5.562 39.296 1.00 89.38 178 ALA A N 1
ATOM 1365 C CA . ALA A 1 178 ? -19.993 -6.131 39.328 1.00 89.38 178 ALA A CA 1
ATOM 1366 C C . ALA A 1 178 ? -20.268 -6.915 40.627 1.00 89.38 178 ALA A C 1
ATOM 1368 O O . ALA A 1 178 ? -21.339 -6.791 41.225 1.00 89.38 178 ALA A O 1
ATOM 1369 N N . LEU A 1 179 ? -19.291 -7.694 41.110 1.00 90.75 179 LEU A N 1
ATOM 1370 C CA . LEU A 1 179 ? -19.380 -8.387 42.399 1.00 90.75 179 LEU A CA 1
ATOM 1371 C C . LEU A 1 179 ? -19.407 -7.415 43.584 1.00 90.75 179 LEU A C 1
ATOM 1373 O O . LEU A 1 179 ? -20.144 -7.658 44.539 1.00 90.75 179 LEU A O 1
ATOM 1377 N N . PHE A 1 180 ? -18.623 -6.337 43.536 1.00 89.06 180 PHE A N 1
ATOM 1378 C CA . PHE A 1 180 ? -18.591 -5.309 44.576 1.00 89.06 180 PHE A CA 1
ATOM 1379 C C . PHE A 1 180 ? -19.962 -4.635 44.722 1.00 89.06 180 PHE A C 1
ATOM 1381 O O . PHE A 1 180 ? -20.499 -4.567 45.830 1.00 89.06 180 PHE A O 1
ATOM 1388 N N . ARG A 1 181 ? -20.582 -4.269 43.591 1.00 87.38 181 ARG A N 1
ATOM 1389 C CA . ARG A 1 181 ? -21.950 -3.736 43.523 1.00 87.38 181 ARG A CA 1
ATOM 1390 C C . ARG A 1 181 ? -22.974 -4.745 44.053 1.00 87.38 181 ARG A C 1
ATOM 1392 O O . ARG A 1 181 ? -23.775 -4.414 44.922 1.00 87.38 181 ARG A O 1
ATOM 1399 N N . LYS A 1 182 ? -22.905 -6.007 43.605 1.00 87.81 182 LYS A N 1
ATOM 1400 C CA . LYS A 1 182 ? -23.831 -7.080 44.020 1.00 87.81 182 LYS A CA 1
ATOM 1401 C C . LYS A 1 182 ? -23.764 -7.396 45.520 1.00 87.81 182 LYS A C 1
ATOM 1403 O O . LYS A 1 182 ? -24.774 -7.775 46.103 1.00 87.81 182 LYS A O 1
ATOM 1408 N N . LYS A 1 183 ? -22.593 -7.255 46.146 1.00 88.62 183 LYS A N 1
ATOM 1409 C CA . LYS A 1 183 ? -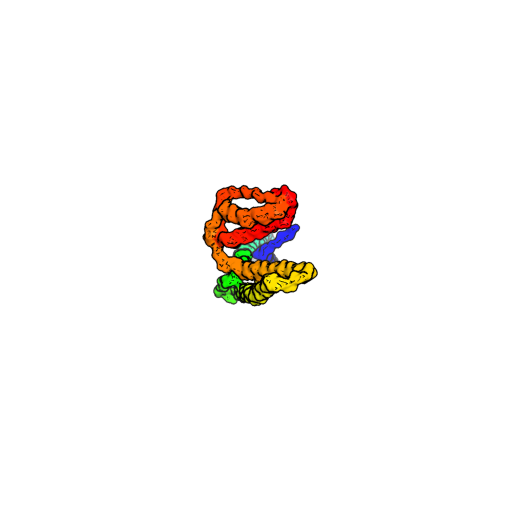22.398 -7.478 47.589 1.00 88.62 183 LYS A CA 1
ATOM 1410 C C . LYS A 1 183 ? -22.858 -6.306 48.468 1.00 88.62 183 LYS A C 1
ATOM 1412 O O . LYS A 1 183 ? -22.747 -6.413 49.684 1.00 88.62 183 LYS A O 1
ATOM 1417 N N . GLY A 1 184 ? -23.349 -5.207 47.888 1.00 82.25 184 GLY A N 1
ATOM 1418 C CA . GLY A 1 184 ? -23.822 -4.045 48.650 1.00 82.25 184 GLY A CA 1
ATOM 1419 C C . GLY A 1 184 ? -22.707 -3.245 49.332 1.00 82.25 184 GLY A C 1
ATOM 1420 O O . GLY A 1 184 ? -22.976 -2.473 50.248 1.00 82.25 184 GLY A O 1
ATOM 1421 N N . LEU A 1 185 ? -21.456 -3.412 48.888 1.00 77.88 185 LEU A N 1
ATOM 1422 C CA . LEU A 1 185 ? -20.287 -2.730 49.458 1.00 77.88 185 LEU A CA 1
ATOM 1423 C C . LEU A 1 185 ? -20.224 -1.233 49.080 1.00 77.88 185 LEU A C 1
ATOM 1425 O O . LEU A 1 185 ? -19.425 -0.491 49.645 1.00 77.88 185 LEU A O 1
ATOM 1429 N N . CYS A 1 186 ? -21.089 -0.771 48.169 1.00 75.75 186 CYS A N 1
ATOM 1430 C CA . CYS A 1 186 ? -21.342 0.644 47.870 1.00 75.75 186 CYS A CA 1
ATOM 1431 C C . CYS A 1 186 ? -22.347 1.236 48.867 1.00 75.75 186 CYS A C 1
ATOM 1433 O O . CYS A 1 186 ? -23.463 1.597 48.501 1.00 75.75 186 CYS A O 1
ATOM 1435 N N . SER A 1 187 ? -21.989 1.262 50.151 1.00 76.56 187 SER A N 1
ATOM 1436 C CA . SER A 1 187 ? -22.907 1.710 51.207 1.00 76.56 187 SER A CA 1
ATOM 1437 C C . SER A 1 187 ? -22.988 3.237 51.340 1.00 76.56 187 SER A C 1
ATOM 1439 O O . SER A 1 187 ? -23.883 3.736 52.016 1.00 76.56 187 SER A O 1
ATOM 1441 N N . THR A 1 188 ? -22.082 3.990 50.702 1.00 86.81 188 THR A N 1
ATOM 1442 C CA . THR A 1 188 ? -22.081 5.462 50.716 1.00 86.81 188 THR A CA 1
ATOM 1443 C C . THR A 1 188 ? -22.312 6.041 49.312 1.00 86.81 188 THR A C 1
ATOM 1445 O O . THR A 1 188 ? -21.883 5.437 48.326 1.00 86.81 188 THR A O 1
ATOM 1448 N N . PRO A 1 189 ? -22.931 7.232 49.185 1.00 84.81 189 PRO A N 1
ATOM 1449 C CA . PRO A 1 189 ? -23.127 7.877 47.882 1.00 84.81 189 PRO A CA 1
ATOM 1450 C C . PRO A 1 189 ? -21.804 8.132 47.143 1.00 84.81 189 PRO A C 1
ATOM 1452 O O . PRO A 1 189 ? -21.727 7.982 45.928 1.00 84.81 189 PRO A O 1
ATOM 1455 N N . GLU A 1 190 ? -20.746 8.470 47.885 1.00 86.31 190 GLU A N 1
ATOM 1456 C CA . GLU A 1 190 ? -19.402 8.703 47.345 1.00 86.31 190 GLU A CA 1
ATOM 1457 C C . GLU A 1 190 ? -18.783 7.428 46.752 1.00 86.31 190 GLU A C 1
ATOM 1459 O O . GLU A 1 190 ? -18.167 7.477 45.687 1.00 86.31 190 GLU A O 1
ATOM 1464 N N . THR A 1 191 ? -18.978 6.270 47.399 1.00 87.50 191 THR A N 1
ATOM 1465 C CA . THR A 1 191 ? -18.469 4.985 46.890 1.00 87.50 191 THR A CA 1
ATOM 1466 C C . THR A 1 191 ? -19.253 4.480 45.680 1.00 87.50 191 THR A C 1
ATOM 1468 O O . THR A 1 191 ? -18.638 3.906 44.781 1.00 87.50 191 THR A O 1
ATOM 1471 N N . ASP A 1 192 ? -20.569 4.719 45.597 1.00 87.19 192 ASP A N 1
ATOM 1472 C CA . ASP A 1 192 ? -21.341 4.422 44.375 1.00 87.19 192 ASP A CA 1
ATOM 1473 C C . ASP A 1 192 ? -20.910 5.327 43.212 1.00 87.19 192 ASP A C 1
ATOM 1475 O O . ASP A 1 192 ? -20.689 4.837 42.105 1.00 87.19 192 ASP A O 1
ATOM 1479 N N . ALA A 1 193 ? -20.718 6.629 43.458 1.00 88.25 193 ALA A N 1
ATOM 1480 C CA . ALA A 1 193 ? -20.247 7.566 42.439 1.00 88.25 193 ALA A CA 1
ATOM 1481 C C . ALA A 1 193 ? -18.856 7.184 41.904 1.00 88.25 193 ALA A C 1
ATOM 1483 O O . ALA A 1 193 ? -18.658 7.125 40.689 1.00 88.25 193 ALA A O 1
ATOM 1484 N N . LEU A 1 194 ? -17.911 6.851 42.791 1.00 89.50 194 LEU A N 1
ATOM 1485 C CA . LEU A 1 194 ? -16.580 6.387 42.394 1.00 89.50 194 LEU A CA 1
ATOM 1486 C C . LEU A 1 194 ? -16.647 5.082 41.587 1.00 89.50 194 LEU A C 1
ATOM 1488 O O . LEU A 1 194 ? -15.954 4.954 40.576 1.00 89.50 194 LEU A O 1
ATOM 1492 N N . LEU A 1 195 ? -17.485 4.124 42.003 1.00 90.94 195 LEU A N 1
ATOM 1493 C CA . LEU A 1 195 ? -17.635 2.862 41.281 1.00 90.94 195 LEU A CA 1
ATOM 1494 C C . LEU A 1 195 ? -18.201 3.080 39.873 1.00 90.94 195 LEU A C 1
ATOM 1496 O O . LEU A 1 195 ? -17.695 2.471 38.936 1.00 90.94 195 LEU A O 1
ATOM 1500 N N . ARG A 1 196 ? -19.188 3.972 39.703 1.00 89.06 196 ARG A N 1
ATOM 1501 C CA . ARG A 1 196 ? -19.722 4.321 38.372 1.00 89.06 196 ARG A CA 1
ATOM 1502 C C . ARG A 1 196 ? -18.637 4.872 37.454 1.00 89.06 196 ARG A C 1
ATOM 1504 O O . ARG A 1 196 ? -18.510 4.412 36.326 1.00 89.06 196 ARG A O 1
ATOM 1511 N N . VAL A 1 197 ? -17.808 5.792 37.953 1.00 91.00 197 VAL A N 1
ATOM 1512 C CA . VAL A 1 197 ? -16.686 6.340 37.174 1.00 91.00 197 VAL A CA 1
ATOM 1513 C C . VAL A 1 197 ? -15.711 5.229 36.766 1.00 91.00 197 VAL A C 1
ATOM 1515 O O . VAL A 1 197 ? -15.289 5.174 35.612 1.00 91.00 197 VAL A O 1
ATOM 1518 N N . LEU A 1 198 ? -15.367 4.313 37.677 1.00 92.06 198 LEU A N 1
ATOM 1519 C CA . LEU A 1 198 ? -14.484 3.181 37.369 1.00 92.06 198 LEU A CA 1
ATOM 1520 C C . LEU A 1 198 ? -15.094 2.215 36.343 1.00 92.06 198 LEU A C 1
ATOM 1522 O O . LEU A 1 198 ? -14.382 1.746 35.450 1.00 92.06 198 LEU A O 1
ATOM 1526 N N . GLU A 1 199 ? -16.392 1.932 36.446 1.00 91.25 199 GLU A N 1
ATOM 1527 C CA . GLU A 1 199 ? -17.136 1.111 35.487 1.00 91.25 199 GLU A CA 1
ATOM 1528 C C . GLU A 1 199 ? -17.120 1.753 34.092 1.00 91.25 199 GLU A C 1
ATOM 1530 O O . GLU A 1 199 ? -16.742 1.085 33.127 1.00 91.25 199 GLU A O 1
ATOM 1535 N N . GLU A 1 200 ? -17.415 3.052 33.990 1.00 88.38 200 GLU A N 1
ATOM 1536 C CA . GLU A 1 200 ? -17.368 3.814 32.735 1.00 88.38 200 GLU A CA 1
ATOM 1537 C C . GLU A 1 200 ? -15.966 3.818 32.108 1.00 88.38 200 GLU A C 1
ATOM 1539 O O . GLU A 1 200 ? -15.816 3.527 30.918 1.00 88.38 200 GLU A O 1
ATOM 1544 N N . GLN A 1 201 ? -14.913 4.090 32.890 1.00 91.06 201 GLN A N 1
ATOM 1545 C CA . GLN A 1 201 ? -13.541 4.097 32.364 1.00 91.06 201 GLN A CA 1
ATOM 1546 C C . GLN A 1 201 ? -13.074 2.699 31.938 1.00 91.06 201 GLN A C 1
ATOM 1548 O O . GLN A 1 201 ? -12.412 2.550 30.909 1.00 91.06 201 GLN A O 1
ATOM 1553 N N . THR A 1 202 ? -13.441 1.657 32.688 1.00 92.88 202 THR A N 1
ATOM 1554 C CA . THR A 1 202 ? -13.098 0.269 32.339 1.00 92.88 202 THR A CA 1
ATOM 1555 C C . THR A 1 202 ? -13.847 -0.197 31.092 1.00 92.88 202 THR A C 1
ATOM 1557 O O . THR A 1 202 ? -13.290 -0.938 30.274 1.00 92.88 202 THR A O 1
ATOM 1560 N N . GLN A 1 203 ? -15.104 0.226 30.930 1.00 89.25 203 GLN A N 1
ATOM 1561 C CA . GLN A 1 203 ? -15.875 -0.029 29.720 1.00 89.25 203 GLN A CA 1
ATOM 1562 C C . GLN A 1 203 ? -15.202 0.635 28.520 1.00 89.25 203 GLN A C 1
ATOM 1564 O O . GLN A 1 203 ? -14.827 -0.069 27.588 1.00 89.25 203 GLN A O 1
ATOM 1569 N N . ARG A 1 204 ? -14.895 1.932 28.619 1.00 87.94 204 ARG A N 1
ATOM 1570 C CA . ARG A 1 204 ? -14.187 2.673 27.570 1.00 87.94 204 ARG A CA 1
ATOM 1571 C C . ARG A 1 204 ? -12.855 2.028 27.181 1.00 87.94 204 ARG A C 1
ATOM 1573 O O . ARG A 1 204 ? -12.538 1.935 25.999 1.00 87.94 204 ARG A O 1
ATOM 1580 N N . LEU A 1 205 ? -12.071 1.561 28.155 1.00 91.19 205 LEU A N 1
ATOM 1581 C CA . LEU A 1 205 ? -10.806 0.874 27.884 1.00 91.19 205 LEU A CA 1
ATOM 1582 C C . LEU A 1 205 ? -11.021 -0.483 27.194 1.00 91.19 205 LEU A C 1
ATOM 1584 O O . LEU A 1 205 ? -10.237 -0.860 26.327 1.00 91.19 205 LEU A O 1
ATOM 1588 N N . SER A 1 206 ? -12.096 -1.199 27.536 1.00 89.12 206 SER A N 1
ATOM 1589 C CA . SER A 1 206 ? -12.471 -2.442 26.847 1.00 89.12 206 SER A CA 1
ATOM 1590 C C . SER A 1 206 ? -12.862 -2.197 25.395 1.00 89.12 206 SER A C 1
ATOM 1592 O O . SER A 1 206 ? -12.465 -2.981 24.534 1.00 89.12 206 SER A O 1
ATOM 1594 N N . ASP A 1 207 ? -13.601 -1.121 25.132 1.00 86.31 207 ASP A N 1
ATOM 1595 C CA . ASP A 1 207 ? -14.039 -0.754 23.785 1.00 86.31 207 ASP A CA 1
ATOM 1596 C C . ASP A 1 207 ? -12.827 -0.380 22.921 1.00 86.31 207 ASP A C 1
ATOM 1598 O O . ASP A 1 207 ? -12.639 -0.949 21.850 1.00 86.31 207 ASP A O 1
ATOM 1602 N N . LEU A 1 208 ? -11.901 0.429 23.454 1.00 86.88 208 LEU A N 1
ATOM 1603 C CA . LEU A 1 208 ? -10.636 0.767 22.784 1.00 86.88 208 LEU A CA 1
ATOM 1604 C C . LEU A 1 208 ? -9.785 -0.466 22.443 1.00 86.88 208 LEU A C 1
ATOM 1606 O O . LEU A 1 208 ? -9.218 -0.554 21.353 1.00 86.88 208 LEU A O 1
ATOM 1610 N N . VAL A 1 209 ? -9.684 -1.431 23.362 1.00 89.12 209 VAL A N 1
ATOM 1611 C CA . VAL A 1 209 ? -8.976 -2.697 23.110 1.00 89.12 209 VAL A CA 1
ATOM 1612 C C . VAL A 1 209 ? -9.702 -3.526 22.044 1.00 89.12 209 VAL A C 1
ATOM 1614 O O . VAL A 1 209 ? -9.056 -4.129 21.185 1.00 89.12 209 VAL A O 1
ATOM 1617 N N . GLY A 1 210 ? -11.037 -3.542 22.073 1.00 84.56 210 GLY A N 1
ATOM 1618 C CA . GLY A 1 210 ? -11.869 -4.198 21.067 1.00 84.56 210 GLY A CA 1
ATOM 1619 C C . GLY A 1 210 ? -11.711 -3.595 19.670 1.00 84.56 210 GLY A C 1
ATOM 1620 O O . GLY A 1 210 ? -11.648 -4.340 18.689 1.00 84.56 210 GLY A O 1
ATOM 1621 N N . ASP A 1 211 ? -11.594 -2.274 19.574 1.00 83.19 211 ASP A N 1
ATOM 1622 C CA . ASP A 1 211 ? -11.360 -1.557 18.320 1.00 83.19 211 ASP A CA 1
ATOM 1623 C C . ASP A 1 211 ? -9.947 -1.783 17.784 1.00 83.19 211 ASP A C 1
ATOM 1625 O O . ASP A 1 211 ? -9.777 -2.062 16.597 1.00 83.19 211 ASP A O 1
ATOM 1629 N N . LEU A 1 212 ? -8.933 -1.772 18.654 1.00 83.88 212 LEU A N 1
ATOM 1630 C CA . LEU A 1 212 ? -7.560 -2.104 18.268 1.00 83.88 212 LEU A CA 1
ATOM 1631 C C . LEU A 1 212 ? -7.457 -3.527 17.695 1.00 83.88 212 LEU A C 1
ATOM 1633 O O . LEU A 1 212 ? -6.795 -3.743 16.677 1.00 83.88 212 LEU A O 1
ATOM 1637 N N . LEU A 1 213 ? -8.128 -4.497 18.325 1.00 81.81 213 LEU A N 1
ATOM 1638 C CA . LEU A 1 213 ? -8.158 -5.887 17.862 1.00 81.81 213 LEU A CA 1
ATOM 1639 C C . LEU A 1 213 ? -8.882 -6.017 16.520 1.00 81.81 213 LEU A C 1
ATOM 1641 O O . LEU A 1 213 ? -8.435 -6.763 15.649 1.00 81.81 213 LEU A O 1
ATOM 1645 N N . ALA A 1 214 ? -9.972 -5.270 16.337 1.00 76.75 214 ALA A N 1
ATOM 1646 C CA . ALA A 1 214 ? -10.704 -5.237 15.080 1.00 76.75 214 ALA A CA 1
ATOM 1647 C C . ALA A 1 214 ? -9.838 -4.694 13.942 1.00 76.75 214 ALA A C 1
ATOM 1649 O O . ALA A 1 214 ? -9.694 -5.377 12.932 1.00 76.75 214 ALA A O 1
ATOM 1650 N N . LEU A 1 215 ? -9.191 -3.539 14.139 1.00 75.44 215 LEU A N 1
ATOM 1651 C CA . LEU A 1 215 ? -8.267 -2.941 13.170 1.00 75.44 215 LEU A CA 1
ATOM 1652 C C . LEU A 1 215 ? -7.124 -3.893 12.808 1.00 75.44 215 LEU A C 1
ATOM 1654 O O . LEU A 1 215 ? -6.759 -4.021 11.643 1.00 75.44 215 LEU A O 1
ATOM 1658 N N . SER A 1 216 ? -6.591 -4.612 13.796 1.00 73.44 216 SER A N 1
ATOM 1659 C CA . SER A 1 216 ? -5.519 -5.577 13.566 1.00 73.44 216 SER A CA 1
ATOM 1660 C C . SER A 1 216 ? -5.970 -6.833 12.806 1.00 73.44 216 SER A C 1
ATOM 1662 O O . SER A 1 216 ? -5.129 -7.549 12.275 1.00 73.44 216 SER A O 1
ATOM 1664 N N . ASN A 1 217 ? -7.272 -7.109 12.703 1.00 69.62 217 ASN A N 1
ATOM 1665 C CA . ASN A 1 217 ? -7.816 -8.296 12.034 1.00 69.62 217 ASN A CA 1
ATOM 1666 C C . ASN A 1 217 ? -8.451 -8.017 10.656 1.00 69.62 217 ASN A C 1
ATOM 1668 O O . ASN A 1 217 ? -8.874 -8.965 9.994 1.00 69.62 217 ASN A O 1
ATOM 1672 N N . MET A 1 218 ? -8.498 -6.760 10.194 1.00 65.94 218 MET A N 1
ATOM 1673 C CA . MET A 1 218 ? -9.221 -6.382 8.966 1.00 65.94 218 MET A CA 1
ATOM 1674 C C . MET A 1 218 ? -8.658 -6.995 7.668 1.00 65.94 218 MET A C 1
ATOM 1676 O O . MET A 1 218 ? -9.441 -7.356 6.798 1.00 65.94 218 MET A O 1
ATOM 1680 N N . ASP A 1 219 ? -7.341 -7.204 7.545 1.00 59.94 219 ASP A N 1
ATOM 1681 C CA . ASP A 1 219 ? -6.732 -7.695 6.286 1.00 59.94 219 ASP A CA 1
ATOM 1682 C C . ASP A 1 219 ? -6.896 -9.206 6.032 1.00 59.94 219 ASP A C 1
ATOM 1684 O O . ASP A 1 219 ? -6.550 -9.701 4.965 1.00 59.94 219 ASP A O 1
ATOM 1688 N N . THR A 1 220 ? -7.353 -9.973 7.025 1.00 55.47 220 THR A N 1
ATOM 1689 C CA . THR A 1 220 ? -7.523 -11.440 6.917 1.00 55.47 220 THR A CA 1
ATOM 1690 C C . THR A 1 220 ? -8.922 -11.862 6.483 1.00 55.47 220 THR A C 1
ATOM 1692 O O . THR A 1 220 ? -9.188 -13.055 6.369 1.00 55.47 220 THR A O 1
ATOM 1695 N N . LEU A 1 221 ? -9.825 -10.906 6.279 1.00 60.12 221 LEU A N 1
ATOM 1696 C CA . LEU A 1 221 ? -11.211 -11.179 5.930 1.00 60.12 221 LEU A CA 1
ATOM 1697 C C . LEU A 1 221 ? -11.357 -11.179 4.409 1.00 60.12 221 LEU A C 1
ATOM 1699 O O . LEU A 1 221 ? -11.071 -10.187 3.742 1.00 60.12 221 LEU A O 1
ATOM 1703 N N . GLU A 1 222 ? -11.794 -12.309 3.859 1.00 59.22 222 GLU A N 1
ATOM 1704 C CA . GLU A 1 222 ? -12.105 -12.418 2.438 1.00 59.22 222 GLU A CA 1
ATOM 1705 C C . GLU A 1 222 ? -13.271 -11.472 2.100 1.00 59.22 222 GLU A C 1
ATOM 1707 O O . GLU A 1 222 ? -14.378 -11.589 2.629 1.00 59.22 222 GLU A O 1
ATOM 1712 N N . CYS A 1 223 ? -13.019 -10.502 1.221 1.00 65.25 223 CYS A N 1
ATOM 1713 C CA . CYS A 1 223 ? -14.045 -9.640 0.635 1.00 65.25 223 CYS A CA 1
ATOM 1714 C C . CYS A 1 223 ? -14.589 -10.310 -0.632 1.00 65.25 223 CYS A C 1
ATOM 1716 O O . CYS A 1 223 ? -14.239 -9.919 -1.745 1.00 65.25 223 CYS A O 1
ATOM 1718 N N . GLY A 1 224 ? -15.389 -11.363 -0.457 1.00 68.06 224 GLY A N 1
ATOM 1719 C CA . GLY A 1 224 ? -15.966 -12.138 -1.563 1.00 68.06 224 GLY A CA 1
ATOM 1720 C C . GLY A 1 224 ? -17.492 -12.126 -1.627 1.00 68.06 224 GLY A C 1
ATOM 1721 O O . GLY A 1 224 ? -18.058 -12.442 -2.675 1.00 68.06 224 GLY A O 1
ATOM 1722 N N . ASP A 1 225 ? -18.166 -11.744 -0.541 1.00 78.62 225 ASP A N 1
ATOM 1723 C CA . ASP A 1 225 ? -19.614 -11.889 -0.445 1.00 78.62 225 ASP A CA 1
ATOM 1724 C C . ASP A 1 225 ? -20.341 -10.764 -1.184 1.00 78.62 225 ASP A C 1
ATOM 1726 O O . ASP A 1 225 ? -19.929 -9.601 -1.179 1.00 78.62 225 ASP A O 1
ATOM 1730 N N . ARG A 1 226 ? -21.463 -11.107 -1.825 1.00 88.06 226 ARG A N 1
ATOM 1731 C CA . ARG A 1 226 ? -22.414 -10.108 -2.326 1.00 88.06 226 ARG A CA 1
ATOM 1732 C C . ARG A 1 226 ? -23.335 -9.728 -1.177 1.00 88.06 226 ARG A C 1
ATOM 1734 O O . ARG A 1 226 ? -24.146 -10.539 -0.742 1.00 88.06 226 ARG A O 1
ATOM 1741 N N . VAL A 1 227 ? -23.203 -8.497 -0.705 1.00 90.94 227 VAL A N 1
ATOM 1742 C CA . VAL A 1 227 ? -23.959 -7.965 0.428 1.00 90.94 227 VAL A CA 1
ATOM 1743 C C . VAL A 1 227 ? -25.082 -7.073 -0.088 1.00 90.94 227 VAL A C 1
ATOM 1745 O O . VAL A 1 227 ? -24.831 -6.152 -0.868 1.00 90.94 227 VAL A O 1
ATOM 1748 N N . ASP A 1 228 ? -26.314 -7.364 0.332 1.00 93.75 228 ASP A N 1
ATOM 1749 C CA . ASP A 1 228 ? -27.499 -6.538 0.078 1.00 93.75 228 ASP A CA 1
ATOM 1750 C C . ASP A 1 228 ? -27.431 -5.270 0.944 1.00 93.75 228 ASP A C 1
ATOM 1752 O O . ASP A 1 228 ? -27.431 -5.338 2.175 1.00 93.75 228 ASP A O 1
ATOM 1756 N N . VAL A 1 229 ? -27.310 -4.114 0.289 1.00 92.50 229 VAL A N 1
ATOM 1757 C CA . VAL A 1 229 ? -27.122 -2.820 0.957 1.00 92.50 229 VAL A CA 1
ATOM 1758 C C . VAL A 1 229 ? -28.385 -2.368 1.705 1.00 92.50 229 VAL A C 1
ATOM 1760 O O . VAL A 1 229 ? -28.255 -2.005 2.875 1.00 92.50 229 VAL A O 1
ATOM 1763 N N . PRO A 1 230 ? -29.595 -2.383 1.103 1.00 93.81 230 PRO A N 1
ATOM 1764 C CA . PRO A 1 230 ? -30.835 -2.114 1.828 1.00 93.81 230 PRO A CA 1
ATOM 1765 C C . PRO A 1 230 ? -31.007 -2.931 3.104 1.00 93.81 230 PRO A C 1
ATOM 1767 O O . PRO A 1 230 ? -31.338 -2.356 4.140 1.00 93.81 230 PRO A O 1
ATOM 1770 N N . GLN A 1 231 ? -30.766 -4.245 3.040 1.00 93.19 231 GLN A N 1
ATOM 1771 C CA . GLN A 1 231 ? -30.928 -5.105 4.210 1.00 93.19 231 GLN A CA 1
ATOM 1772 C C . GLN A 1 231 ? -29.923 -4.736 5.304 1.00 93.19 231 GLN A C 1
ATOM 1774 O O . GLN A 1 231 ? -30.307 -4.539 6.451 1.00 93.19 231 GLN A O 1
ATOM 1779 N N . LEU A 1 232 ? -28.654 -4.555 4.935 1.00 92.56 232 LEU A N 1
ATOM 1780 C CA . LEU A 1 232 ? -27.602 -4.185 5.876 1.00 92.56 232 LEU A CA 1
ATOM 1781 C C . LEU A 1 232 ? -27.889 -2.861 6.603 1.00 92.56 232 LEU A C 1
ATOM 1783 O O . LEU A 1 232 ? -27.652 -2.735 7.805 1.00 92.56 232 LEU A O 1
ATOM 1787 N N . LEU A 1 233 ? -28.386 -1.861 5.871 1.00 93.69 233 LEU A N 1
ATOM 1788 C CA . LEU A 1 233 ? -28.749 -0.573 6.454 1.00 93.69 233 LEU A CA 1
ATOM 1789 C C . LEU A 1 233 ? -29.964 -0.687 7.379 1.00 93.69 233 LEU A C 1
ATOM 1791 O O . LEU A 1 233 ? -29.980 -0.037 8.420 1.00 93.69 233 LEU A O 1
ATOM 1795 N N . ALA A 1 234 ? -30.965 -1.491 7.012 1.00 93.00 234 ALA A N 1
ATOM 1796 C CA . ALA A 1 234 ? -32.137 -1.725 7.849 1.00 93.00 234 ALA A CA 1
ATOM 1797 C C . ALA A 1 234 ? -31.748 -2.382 9.181 1.00 93.00 234 ALA A C 1
ATOM 1799 O O . ALA A 1 234 ? -32.108 -1.844 10.227 1.00 93.00 234 ALA A O 1
ATOM 1800 N N . ASP A 1 235 ? -30.939 -3.448 9.128 1.00 92.69 235 ASP A N 1
ATOM 1801 C CA . ASP A 1 235 ? -30.415 -4.147 10.309 1.00 92.69 235 ASP A CA 1
ATOM 1802 C C . ASP A 1 235 ? -29.670 -3.154 11.234 1.00 92.69 235 ASP A C 1
ATOM 1804 O O . ASP A 1 235 ? -29.961 -3.039 12.423 1.00 92.69 235 ASP A O 1
ATOM 1808 N N . THR A 1 236 ? -28.776 -2.333 10.662 1.00 92.50 236 THR A N 1
ATOM 1809 C CA . THR A 1 236 ? -27.979 -1.348 11.424 1.00 92.50 236 THR A CA 1
ATOM 1810 C C . THR A 1 236 ? -28.848 -0.274 12.091 1.00 92.50 236 THR A C 1
ATOM 1812 O O . THR A 1 236 ? -28.572 0.159 13.212 1.00 92.50 236 THR A O 1
ATOM 1815 N N . VAL A 1 237 ? -29.883 0.212 11.396 1.00 92.94 237 VAL A N 1
ATOM 1816 C CA . VAL A 1 237 ? -30.800 1.217 11.953 1.00 92.94 237 VAL A CA 1
ATOM 1817 C C . VAL A 1 237 ? -31.613 0.617 13.092 1.00 92.94 237 VAL A C 1
ATOM 1819 O O . VAL A 1 237 ? -31.772 1.281 14.115 1.00 92.94 237 VAL A O 1
ATOM 1822 N N . GLU A 1 238 ? -32.097 -0.617 12.938 1.00 93.00 238 GLU A N 1
ATOM 1823 C CA . GLU A 1 238 ? -32.888 -1.311 13.955 1.00 93.00 238 GLU A CA 1
ATOM 1824 C C . GLU A 1 238 ? -32.132 -1.426 15.286 1.00 93.00 238 GLU A C 1
ATOM 1826 O O . GLU A 1 238 ? -32.682 -1.071 16.335 1.00 93.00 238 GLU A O 1
ATOM 1831 N N . ASP A 1 239 ? -30.845 -1.775 15.234 1.00 90.75 239 ASP A N 1
ATOM 1832 C CA . ASP A 1 239 ? -29.975 -1.861 16.413 1.00 90.75 239 ASP A CA 1
ATOM 1833 C C . ASP A 1 239 ? -29.803 -0.517 17.144 1.00 90.75 239 ASP A C 1
ATOM 1835 O O . ASP A 1 239 ? -29.712 -0.466 18.376 1.00 90.75 239 ASP A O 1
ATOM 1839 N N . LEU A 1 240 ? -29.800 0.599 16.408 1.00 92.00 240 LEU A N 1
ATOM 1840 C CA . LEU A 1 240 ? -29.553 1.940 16.950 1.00 92.00 240 LEU A CA 1
ATOM 1841 C C . LEU A 1 240 ? -30.832 2.718 17.302 1.00 92.00 240 LEU A C 1
ATOM 1843 O O . LEU A 1 240 ? -30.747 3.781 17.926 1.00 92.00 240 LEU A O 1
ATOM 1847 N N . LEU A 1 241 ? -32.024 2.196 16.989 1.00 91.06 241 LEU A N 1
ATOM 1848 C CA . LEU A 1 241 ? -33.305 2.873 17.248 1.00 91.06 241 LEU A CA 1
ATOM 1849 C C . LEU A 1 241 ? -33.510 3.227 18.726 1.00 91.06 241 LEU A C 1
ATOM 1851 O O . LEU A 1 241 ? -33.996 4.315 19.046 1.00 91.06 241 LEU A O 1
ATOM 1855 N N . ASN A 1 242 ? -33.152 2.323 19.641 1.00 89.56 242 ASN A N 1
ATOM 1856 C CA . ASN A 1 242 ? -33.319 2.562 21.077 1.00 89.56 242 ASN A CA 1
ATOM 1857 C C . ASN A 1 242 ? -32.408 3.691 21.572 1.00 89.56 242 ASN A C 1
ATOM 1859 O O . ASN A 1 242 ? -32.853 4.553 22.331 1.00 89.56 242 ASN A O 1
ATOM 1863 N N . GLN A 1 243 ? -31.161 3.718 21.106 1.00 88.44 243 GLN A N 1
ATOM 1864 C CA . GLN A 1 243 ? -30.197 4.760 21.447 1.00 88.44 243 GLN A CA 1
ATOM 1865 C C . GLN A 1 243 ? -30.599 6.114 20.849 1.00 88.44 243 GLN A C 1
ATOM 1867 O O . GLN A 1 243 ? -30.546 7.130 21.541 1.00 88.44 243 GLN A O 1
ATOM 1872 N N . ALA A 1 244 ? -31.078 6.131 19.604 1.00 89.62 244 ALA A N 1
ATOM 1873 C CA . ALA A 1 244 ? -31.585 7.339 18.960 1.00 89.62 244 ALA A CA 1
ATOM 1874 C C . ALA A 1 244 ? -32.782 7.935 19.715 1.00 89.62 244 ALA A C 1
ATOM 1876 O O . ALA A 1 244 ? -32.799 9.133 19.990 1.00 89.62 244 ALA A O 1
ATOM 1877 N N . ARG A 1 245 ? -33.733 7.099 20.161 1.00 90.50 245 ARG A N 1
ATOM 1878 C CA . ARG A 1 245 ? -34.865 7.546 20.995 1.00 90.50 245 ARG A CA 1
ATOM 1879 C C . ARG A 1 245 ? -34.418 8.153 22.322 1.00 90.50 245 ARG A C 1
ATOM 1881 O O . ARG A 1 245 ? -34.978 9.164 22.733 1.00 90.50 245 ARG A O 1
ATOM 1888 N N . GLN A 1 246 ? -33.420 7.565 22.982 1.00 89.44 246 GLN A N 1
ATOM 1889 C CA . GLN A 1 246 ? -32.870 8.109 24.230 1.00 89.44 246 GLN A CA 1
ATOM 1890 C C . GLN A 1 246 ? -32.217 9.485 24.030 1.00 89.44 246 GLN A C 1
ATOM 1892 O O . GLN A 1 246 ? -32.284 10.319 24.927 1.00 89.44 246 GLN A O 1
ATOM 1897 N N . GLN A 1 247 ? -31.629 9.727 22.856 1.00 88.50 247 GLN A N 1
ATOM 1898 C CA . GLN A 1 247 ? -31.006 11.000 22.473 1.00 88.50 247 GLN A CA 1
ATOM 1899 C C . GLN A 1 247 ? -31.980 11.974 21.777 1.00 88.50 247 GLN A C 1
ATOM 1901 O O . GLN A 1 247 ? -31.564 13.047 21.351 1.00 88.50 247 GLN A O 1
ATOM 1906 N N . GLN A 1 248 ? -33.266 11.617 21.649 1.00 91.44 248 GLN A N 1
ATOM 1907 C CA . GLN A 1 248 ? -34.284 12.382 20.911 1.00 91.44 248 GLN A CA 1
ATOM 1908 C C . GLN A 1 248 ? -33.900 12.663 19.446 1.00 91.44 248 GLN A C 1
ATOM 1910 O O . GLN A 1 248 ? -34.203 13.721 18.908 1.00 91.44 248 GLN A O 1
ATOM 1915 N N . VAL A 1 249 ? -33.230 11.718 18.786 1.00 92.44 249 VAL A N 1
ATOM 1916 C CA . VAL A 1 249 ? -32.839 11.808 17.371 1.00 92.44 249 VAL A CA 1
ATOM 1917 C C . VAL A 1 249 ? -33.757 10.924 16.530 1.00 92.44 249 VAL A C 1
ATOM 1919 O O . VAL A 1 249 ? -34.067 9.793 16.914 1.00 92.44 249 VAL A O 1
ATOM 1922 N N . SER A 1 250 ? -34.185 11.424 15.370 1.00 90.25 250 SER A N 1
ATOM 1923 C CA . SER A 1 250 ? -34.931 10.632 14.385 1.00 90.25 250 SER A CA 1
ATOM 1924 C C . SER A 1 250 ? -33.985 10.096 13.312 1.00 90.25 250 SER A C 1
ATOM 1926 O O . SER A 1 250 ? -33.122 10.827 12.854 1.00 90.25 250 SER A O 1
ATOM 1928 N N . ILE A 1 251 ? -34.128 8.829 12.910 1.00 90.94 251 ILE A N 1
ATOM 1929 C CA . ILE A 1 251 ? -33.319 8.232 11.836 1.00 90.94 251 ILE A CA 1
ATOM 1930 C C . ILE A 1 251 ? -34.208 8.035 10.607 1.00 90.94 251 ILE A C 1
ATOM 1932 O O . ILE A 1 251 ? -35.237 7.362 10.688 1.00 90.94 251 ILE A O 1
ATOM 1936 N N . GLN A 1 252 ? -33.806 8.595 9.462 1.00 91.00 252 GLN A N 1
ATOM 1937 C CA . GLN A 1 252 ? -34.511 8.433 8.186 1.00 91.00 252 GLN A CA 1
ATOM 1938 C C . GLN A 1 252 ? -33.702 7.571 7.214 1.00 91.00 252 GLN A C 1
ATOM 1940 O O . GLN A 1 252 ? -32.703 8.016 6.646 1.00 91.00 252 GLN A O 1
ATOM 1945 N N . LEU A 1 253 ? -34.154 6.338 6.983 1.00 90.44 253 LEU A N 1
ATOM 1946 C CA . LEU A 1 253 ? -33.490 5.412 6.072 1.00 90.44 253 LEU A CA 1
ATOM 1947 C C . LEU A 1 253 ? -34.003 5.577 4.633 1.00 90.44 253 LEU A C 1
ATOM 1949 O O . LEU A 1 253 ? -35.163 5.296 4.343 1.00 90.44 253 LEU A O 1
ATOM 1953 N N . HIS A 1 254 ? -33.109 5.963 3.721 1.00 91.00 254 HIS A N 1
ATOM 1954 C CA . HIS A 1 254 ? -33.366 5.998 2.280 1.00 91.00 254 HIS A CA 1
ATOM 1955 C C . HIS A 1 254 ? -32.365 5.087 1.564 1.00 91.00 254 HIS A C 1
ATOM 1957 O O . HIS A 1 254 ? -31.216 5.470 1.350 1.00 91.00 254 HIS A O 1
ATOM 1963 N N . ALA A 1 255 ? -32.793 3.880 1.192 1.00 88.88 255 ALA A N 1
ATOM 1964 C CA . ALA A 1 255 ? -31.948 2.903 0.509 1.00 88.88 255 ALA A CA 1
ATOM 1965 C C . ALA A 1 255 ? -32.507 2.564 -0.879 1.00 88.88 255 ALA A C 1
ATOM 1967 O O . ALA A 1 255 ? -33.694 2.278 -1.029 1.00 88.88 255 ALA A O 1
ATOM 1968 N N . GLN A 1 256 ? -31.644 2.579 -1.896 1.00 90.62 256 GLN A N 1
ATOM 1969 C CA . GLN A 1 256 ? -31.963 2.040 -3.220 1.00 90.62 256 GLN A CA 1
ATOM 1970 C C . GLN A 1 256 ? -31.521 0.570 -3.304 1.00 90.62 256 GLN A C 1
ATOM 1972 O O . GLN A 1 256 ? -30.504 0.223 -2.699 1.00 90.62 256 GLN A O 1
ATOM 1977 N N . PRO A 1 257 ? -32.229 -0.292 -4.060 1.00 90.75 257 PRO A N 1
ATOM 1978 C CA . PRO A 1 257 ? -31.818 -1.678 -4.261 1.00 90.75 257 PRO A CA 1
ATOM 1979 C C . PRO A 1 257 ? -30.407 -1.765 -4.850 1.00 90.75 257 PRO A C 1
ATOM 1981 O O . PRO A 1 257 ? -30.117 -1.143 -5.873 1.00 90.75 257 PRO A O 1
ATOM 1984 N N . GLY A 1 258 ? -29.531 -2.553 -4.227 1.00 91.75 258 GLY A N 1
ATOM 1985 C CA . GLY A 1 258 ? -28.156 -2.701 -4.689 1.00 91.75 258 GLY A CA 1
ATOM 1986 C C . GLY A 1 258 ? -27.368 -3.736 -3.896 1.00 91.75 258 GLY A C 1
ATOM 1987 O O . GLY A 1 258 ? -27.605 -3.943 -2.709 1.00 91.75 258 GLY A O 1
ATOM 1988 N N . THR A 1 259 ? -26.406 -4.372 -4.568 1.00 93.25 259 THR A N 1
ATOM 1989 C CA . THR A 1 259 ? -25.465 -5.310 -3.943 1.00 93.25 259 THR A CA 1
ATOM 1990 C C . THR A 1 259 ? -24.040 -4.810 -4.094 1.00 93.25 259 THR A C 1
ATOM 1992 O O . THR A 1 259 ? -23.653 -4.426 -5.201 1.00 93.25 259 THR A O 1
ATOM 1995 N N . VAL A 1 260 ? -23.244 -4.899 -3.032 1.00 91.75 260 VAL A N 1
ATOM 1996 C CA . VAL A 1 260 ? -21.805 -4.603 -3.057 1.00 91.75 260 VAL A CA 1
ATOM 1997 C C . VAL A 1 260 ? -20.997 -5.866 -2.789 1.00 91.75 260 VAL A C 1
ATOM 1999 O O . VAL A 1 260 ? -21.442 -6.746 -2.059 1.00 91.75 260 VAL A O 1
ATOM 2002 N N . LEU A 1 261 ? -19.818 -5.968 -3.402 1.00 89.88 261 LEU A N 1
ATOM 2003 C CA . LEU A 1 261 ? -18.851 -7.010 -3.064 1.00 89.88 261 LEU A CA 1
ATOM 2004 C C . LEU A 1 261 ? -18.060 -6.563 -1.837 1.00 89.88 261 LEU A C 1
ATOM 2006 O O . LEU A 1 261 ? -17.451 -5.493 -1.853 1.00 89.88 261 LEU A O 1
ATOM 2010 N N . GLY A 1 262 ? -18.071 -7.369 -0.784 1.00 86.38 262 GLY A N 1
ATOM 2011 C CA . GLY A 1 262 ? -17.368 -7.056 0.451 1.00 86.38 262 GLY A CA 1
ATOM 2012 C C . GLY A 1 262 ? -17.677 -8.048 1.561 1.00 86.38 262 GLY A C 1
ATOM 2013 O O . GLY A 1 262 ? -18.419 -9.003 1.376 1.00 86.38 262 GLY A O 1
ATOM 2014 N N . ASN A 1 263 ? -17.099 -7.821 2.734 1.00 84.62 263 ASN A N 1
ATOM 2015 C CA . ASN A 1 263 ? -17.400 -8.611 3.920 1.00 84.62 263 ASN A CA 1
ATOM 2016 C C . ASN A 1 263 ? -18.583 -7.980 4.678 1.00 84.62 263 ASN A C 1
ATOM 2018 O O . ASN A 1 263 ? -18.483 -6.826 5.104 1.00 84.62 263 ASN A O 1
ATOM 2022 N N . ARG A 1 264 ? -19.685 -8.726 4.864 1.00 86.62 264 ARG A N 1
ATOM 2023 C CA . ARG A 1 264 ? -20.906 -8.216 5.523 1.00 86.62 264 ARG A CA 1
ATOM 2024 C C . ARG A 1 264 ? -20.611 -7.634 6.904 1.00 86.62 264 ARG A C 1
ATOM 2026 O O . ARG A 1 264 ? -20.982 -6.498 7.161 1.00 86.62 264 ARG A O 1
ATOM 2033 N N . THR A 1 265 ? -19.882 -8.363 7.746 1.00 82.12 265 THR A N 1
ATOM 2034 C CA . THR A 1 265 ? -19.588 -7.965 9.131 1.00 82.12 265 THR A CA 1
ATOM 2035 C C . THR A 1 265 ? -18.756 -6.683 9.215 1.00 82.12 265 THR A C 1
ATOM 2037 O O . THR A 1 265 ? -18.975 -5.858 10.100 1.00 82.12 265 THR A O 1
ATOM 2040 N N . LEU A 1 266 ? -17.803 -6.479 8.297 1.00 82.50 266 LEU A N 1
ATOM 2041 C CA . LEU A 1 266 ? -17.020 -5.238 8.254 1.00 82.50 266 LEU A CA 1
ATOM 2042 C C . LEU A 1 266 ? -17.862 -4.041 7.811 1.00 82.50 266 LEU A C 1
ATOM 2044 O O . LEU A 1 266 ? -17.729 -2.963 8.390 1.00 82.50 266 LEU A O 1
ATOM 2048 N N . LEU A 1 267 ? -18.714 -4.227 6.800 1.00 89.12 267 LEU A N 1
ATOM 2049 C CA . LEU A 1 267 ? -19.614 -3.178 6.324 1.00 89.12 267 LEU A CA 1
ATOM 2050 C C . LEU A 1 267 ? -20.639 -2.805 7.401 1.00 89.12 267 LEU A C 1
ATOM 2052 O O . LEU A 1 267 ? -20.845 -1.621 7.646 1.00 89.12 267 LEU A O 1
ATOM 2056 N N . GLU A 1 268 ? -21.207 -3.797 8.086 1.00 88.62 268 GLU A N 1
ATOM 2057 C CA . GLU A 1 268 ? -22.114 -3.618 9.224 1.00 88.62 268 GLU A CA 1
ATOM 2058 C C . GLU A 1 268 ? -21.458 -2.789 10.325 1.00 88.62 268 GLU A C 1
ATOM 2060 O O . GLU A 1 268 ? -21.981 -1.758 10.729 1.00 88.62 268 GLU A O 1
ATOM 2065 N N . ARG A 1 269 ? -20.243 -3.164 10.741 1.00 84.31 269 ARG A N 1
ATOM 2066 C CA . ARG A 1 269 ? -19.511 -2.438 11.783 1.00 84.31 269 ARG A CA 1
ATOM 2067 C C . ARG A 1 269 ? -19.138 -1.017 11.362 1.00 84.31 269 ARG A C 1
ATOM 2069 O O . ARG A 1 269 ? -19.188 -0.104 12.182 1.00 84.31 269 ARG A O 1
ATOM 2076 N N . ALA A 1 270 ? -18.758 -0.815 10.100 1.00 88.69 270 ALA A N 1
ATOM 2077 C CA . ALA A 1 270 ? -18.463 0.515 9.575 1.00 88.69 270 ALA A CA 1
ATOM 2078 C C . ALA A 1 270 ? -19.713 1.407 9.583 1.00 88.69 270 ALA A C 1
ATOM 2080 O O . ALA A 1 270 ? -19.646 2.545 10.044 1.00 88.69 270 ALA A O 1
ATOM 2081 N N . LEU A 1 271 ? -20.850 0.883 9.117 1.00 92.44 271 LEU A N 1
ATOM 2082 C CA . LEU A 1 271 ? -22.126 1.595 9.120 1.00 92.44 271 LEU A CA 1
ATOM 208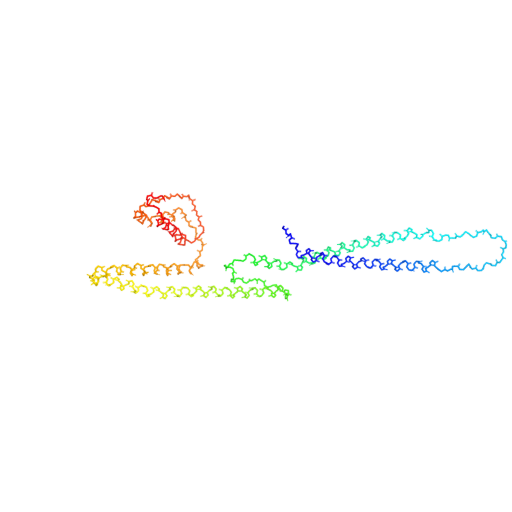3 C C . LEU A 1 271 ? -22.601 1.877 10.544 1.00 92.44 271 LEU A C 1
ATOM 2085 O O . LEU A 1 271 ? -22.933 3.022 10.838 1.00 92.44 271 LEU A O 1
ATOM 2089 N N . PHE A 1 272 ? -22.546 0.885 11.434 1.00 90.88 272 PHE A N 1
ATOM 2090 C CA . PHE A 1 272 ? -22.884 1.041 12.845 1.00 90.88 272 PHE A CA 1
ATOM 2091 C C . PHE A 1 272 ? -22.078 2.176 13.476 1.00 90.88 272 PHE A C 1
ATOM 2093 O O . PHE A 1 272 ? -22.663 3.107 14.013 1.00 90.88 272 PHE A O 1
ATOM 2100 N N . ASN A 1 273 ? -20.751 2.183 13.314 1.00 87.81 273 ASN A N 1
ATOM 2101 C CA . ASN A 1 273 ? -19.894 3.238 13.863 1.00 87.81 273 ASN A CA 1
ATOM 2102 C C . ASN A 1 273 ? -20.221 4.632 13.300 1.00 87.81 273 ASN A C 1
ATOM 2104 O O . ASN A 1 273 ? -20.103 5.635 14.006 1.00 87.81 273 ASN A O 1
ATOM 2108 N N . LEU A 1 274 ? -20.592 4.733 12.020 1.00 92.56 274 LEU A N 1
ATOM 2109 C CA . LEU A 1 274 ? -20.966 6.013 11.414 1.00 92.56 274 LEU A CA 1
ATOM 2110 C C . LEU A 1 274 ? -22.316 6.510 11.938 1.00 92.56 274 LEU A C 1
ATOM 2112 O O . LEU A 1 274 ? -22.422 7.677 12.313 1.00 92.56 274 LEU A O 1
ATOM 2116 N N . VAL A 1 275 ? -23.324 5.637 11.992 1.00 92.44 275 VAL A N 1
ATOM 2117 C CA . VAL A 1 275 ? -24.673 5.985 12.464 1.00 92.44 275 VAL A CA 1
ATOM 2118 C C . VAL A 1 275 ? -24.669 6.243 13.971 1.00 92.44 275 VAL A C 1
ATOM 2120 O O . VAL A 1 275 ? -25.266 7.216 14.419 1.00 92.44 275 VAL A O 1
ATOM 2123 N N . GLU A 1 276 ? -23.935 5.456 14.757 1.00 92.00 276 GLU A N 1
ATOM 2124 C CA . GLU A 1 276 ? -23.762 5.676 16.195 1.00 92.00 276 GLU A CA 1
ATOM 2125 C C . GLU A 1 276 ? -23.135 7.050 16.466 1.00 92.00 276 GLU A C 1
ATOM 2127 O O . GLU A 1 276 ? -23.638 7.812 17.295 1.00 92.00 276 GLU A O 1
ATOM 2132 N N . ASN A 1 277 ? -22.075 7.410 15.732 1.00 90.75 277 ASN A N 1
ATOM 2133 C CA . ASN A 1 277 ? -21.476 8.740 15.830 1.00 90.75 277 ASN A CA 1
ATOM 2134 C C . ASN A 1 277 ? -22.459 9.835 15.406 1.00 90.75 277 ASN A C 1
ATOM 2136 O O . ASN A 1 277 ? -22.541 10.863 16.078 1.00 90.75 277 ASN A O 1
ATOM 2140 N N . ALA A 1 278 ? -23.222 9.621 14.332 1.00 91.38 278 ALA A N 1
ATOM 2141 C CA . ALA A 1 278 ? -24.238 10.572 13.901 1.00 91.38 278 ALA A CA 1
ATOM 2142 C C . ALA A 1 278 ? -25.271 10.814 15.008 1.00 91.38 278 ALA A C 1
ATOM 2144 O O . ALA A 1 278 ? -25.520 11.965 15.335 1.00 91.38 278 ALA A O 1
ATOM 2145 N N . VAL A 1 279 ? -25.789 9.760 15.649 1.00 90.94 279 VAL A N 1
ATOM 2146 C CA . VAL A 1 279 ? -26.736 9.860 16.774 1.00 90.94 279 VAL A CA 1
ATOM 2147 C C . VAL A 1 279 ? -26.102 10.553 17.982 1.00 90.94 279 VAL A C 1
ATOM 2149 O O . VAL A 1 279 ? -26.700 11.457 18.559 1.00 90.94 279 VAL A O 1
ATOM 2152 N N . LYS A 1 280 ? -24.885 10.156 18.365 1.00 87.12 280 LYS A N 1
ATOM 2153 C CA . LYS A 1 280 ? -24.195 10.655 19.563 1.00 87.12 280 LYS A CA 1
ATOM 2154 C C . LYS A 1 280 ? -23.843 12.140 19.489 1.00 87.12 280 LYS A C 1
ATOM 2156 O O . LYS A 1 280 ? -23.834 12.812 20.517 1.00 87.12 280 LYS A O 1
ATOM 2161 N N . TYR A 1 281 ? -23.507 12.629 18.299 1.00 88.50 281 TYR A N 1
ATOM 2162 C CA . TYR A 1 281 ? -23.083 14.012 18.077 1.00 88.50 281 TYR A CA 1
ATOM 2163 C C . TYR A 1 281 ? -24.159 14.868 17.391 1.00 88.50 281 TYR A C 1
ATOM 2165 O O . TYR A 1 281 ? -23.866 15.994 16.985 1.00 88.50 281 TYR A O 1
ATOM 2173 N N . ASN A 1 282 ? -25.393 14.364 17.264 1.00 89.31 282 ASN A N 1
ATOM 2174 C CA . ASN A 1 282 ? -26.503 15.148 16.729 1.00 89.31 282 ASN A CA 1
ATOM 2175 C C . ASN A 1 282 ? -27.037 16.163 17.749 1.00 89.31 282 ASN A C 1
ATOM 2177 O O . ASN A 1 282 ? -26.721 16.132 18.940 1.00 89.31 282 ASN A O 1
ATOM 2181 N N . ARG A 1 283 ? -27.903 17.055 17.267 1.00 87.56 283 ARG A N 1
ATOM 2182 C CA . ARG A 1 283 ? -28.744 17.904 18.115 1.00 87.56 283 ARG A CA 1
ATOM 2183 C C . ARG A 1 283 ? -30.025 17.150 18.530 1.00 87.56 283 ARG A C 1
ATOM 2185 O O . ARG A 1 283 ? -30.507 16.339 17.737 1.00 87.56 283 ARG A O 1
ATOM 2192 N N . PRO A 1 284 ? -30.620 17.461 19.697 1.00 80.75 284 PRO A N 1
ATOM 2193 C CA . PRO A 1 284 ? -31.959 16.986 20.050 1.00 80.75 284 PRO A CA 1
ATOM 2194 C C . PRO A 1 284 ? -32.986 17.379 18.977 1.00 80.75 284 PRO A C 1
ATOM 2196 O O . PRO A 1 284 ? -32.885 18.465 18.400 1.00 80.75 284 PRO A O 1
ATOM 2199 N N . ASP A 1 285 ? -33.937 16.488 18.696 1.00 80.88 285 ASP A N 1
ATOM 2200 C CA . ASP A 1 285 ? -34.951 16.579 17.632 1.00 80.88 285 ASP A CA 1
ATOM 2201 C C . ASP A 1 285 ? -34.376 16.712 16.204 1.00 80.88 285 ASP A C 1
ATOM 2203 O O . ASP A 1 285 ? -35.065 17.116 15.263 1.00 80.88 285 ASP A O 1
ATOM 2207 N N . GLY A 1 286 ? -33.094 16.379 16.024 1.00 76.38 286 GLY A N 1
ATOM 2208 C CA . GLY A 1 286 ? -32.430 16.343 14.724 1.00 76.38 286 GLY A CA 1
ATOM 2209 C C . GLY A 1 286 ? -32.840 15.133 13.862 1.00 76.38 286 GLY A C 1
ATOM 2210 O O . GLY A 1 286 ? -33.194 14.077 14.405 1.00 76.38 286 GLY A O 1
ATOM 2211 N N . PRO A 1 287 ? -32.800 15.274 12.522 1.00 69.06 287 PRO A N 1
ATOM 2212 C CA . PRO A 1 287 ? -32.869 14.153 11.583 1.00 69.06 287 PRO A CA 1
ATOM 2213 C C . PRO A 1 287 ? -31.532 13.413 11.438 1.00 69.06 287 PRO A C 1
ATOM 2215 O O . PRO A 1 287 ? -30.496 13.947 11.907 1.00 69.06 287 PRO A O 1
#

Foldseek 3Di:
DPPPPDPLRVQLVVQLVVLLVVLVVVLVVVLVVVVVVVVVVVPDDDDPDDDDDDPDDDDDDPPPPVVPVVVVSVVVSVVSVVVSVVSSVVSSVVSSVVVCVVCVLVVVVVVVVVPDDLVCLPPQDDQDPPPDVSSVVSVVSNVVSVVVNVVLVVVLVVLQVVLVVVLVVLVVQLVVLVVCVVVCVCVDPVSVVVSVVVNVVSVVVNVVSVVSNVVSCVVVDDQADWDWPLVLLVVLCVVCVVVLVVLQHDDDDDDDTDTDRGDSVVVSVVSNVVVVVCSVPDHHNYD